Protein AF-A0AAP3E4B9-F1 (afdb_monomer_lite)

Radius of gyration: 35.92 Å; chains: 1; bounding box: 89×52×94 Å

Foldseek 3Di:
DDDPVVVVVVLVLLPDPPNDDDPPDPDSGNDDPVVSVVVVVVVVVVVVVVVVVVVVPCVCVVVVVVVVVVVVVVVVQQVVLCVCCVVPVLSHPPDDQLLVVDDPVLNVVLLVLLVVLQVVKDFDDDSVVSSSQLSVVVVVPDDSVVSSVVSSVVLQQGAGIADAPLCPLVHPDFWHKHKFFFADWDDDPDPQWPTWGWGHDPNGIAIETEGVQLVADDDDHRFIKMKHGWGWDDDPRDIHTYRHVPIHIDGPPPPPPDD

Organism: NCBI:txid2979990

InterPro domains:
  IPR012340 Nucleic acid-binding, OB-fold [G3DSA:2.40.50.140] (160-255)
  IPR012340 Nucleic acid-binding, OB-fold [SSF50249] (161-257)

Structure (mmCIF, N/CA/C/O backbone):
data_AF-A0AAP3E4B9-F1
#
_entry.id   AF-A0AAP3E4B9-F1
#
loop_
_atom_site.group_PDB
_atom_site.id
_atom_site.type_symbol
_atom_site.label_atom_id
_atom_site.label_alt_id
_atom_site.label_comp_id
_atom_site.label_asym_id
_atom_site.label_entity_id
_atom_site.label_seq_id
_atom_site.pdbx_PDB_ins_code
_atom_site.Cartn_x
_atom_site.Cartn_y
_atom_site.Cartn_z
_atom_site.occupancy
_atom_site.B_iso_or_equiv
_atom_site.auth_seq_id
_atom_site.auth_comp_id
_atom_site.auth_asym_id
_atom_site.auth_atom_id
_atom_site.pdbx_PDB_model_num
ATOM 1 N N . ARG A 1 1 ? 57.393 -31.854 65.644 1.00 52.59 1 ARG A N 1
ATOM 2 C CA . ARG A 1 1 ? 58.239 -30.802 65.029 1.00 52.59 1 ARG A CA 1
ATOM 3 C C . ARG A 1 1 ? 57.693 -30.599 63.628 1.00 52.59 1 ARG A C 1
ATOM 5 O O . ARG A 1 1 ? 57.621 -31.595 62.920 1.00 52.59 1 ARG A O 1
ATOM 12 N N . ALA A 1 2 ? 57.203 -29.404 63.297 1.00 55.56 2 ALA A N 1
ATOM 13 C CA . ALA A 1 2 ? 56.712 -29.121 61.948 1.00 55.56 2 ALA A CA 1
ATOM 14 C C . ALA A 1 2 ? 57.876 -29.255 60.956 1.00 55.56 2 ALA A C 1
ATOM 16 O O . ALA A 1 2 ? 59.013 -28.915 61.293 1.00 55.56 2 ALA A O 1
ATOM 17 N N . THR A 1 3 ? 57.621 -29.832 59.786 1.00 68.19 3 THR A N 1
ATOM 18 C CA . THR A 1 3 ? 58.616 -29.923 58.716 1.00 68.19 3 THR A CA 1
ATOM 19 C C . THR A 1 3 ? 58.811 -28.547 58.086 1.00 68.19 3 THR A C 1
ATOM 21 O O . THR A 1 3 ? 57.888 -27.738 58.049 1.00 68.19 3 THR A O 1
ATOM 24 N N . VAL A 1 4 ? 60.013 -28.281 57.573 1.00 69.69 4 VAL A N 1
ATOM 25 C CA . VAL A 1 4 ? 60.361 -27.002 56.924 1.00 69.69 4 VAL A CA 1
ATOM 26 C C . VAL A 1 4 ? 59.383 -26.664 55.789 1.00 69.69 4 VAL A C 1
ATOM 28 O O . VAL A 1 4 ? 59.031 -25.506 55.600 1.00 69.69 4 VAL A O 1
ATOM 31 N N . GLU A 1 5 ? 58.863 -27.676 55.091 1.00 66.00 5 GLU A N 1
ATOM 32 C CA . GLU A 1 5 ? 57.818 -27.510 54.073 1.00 66.00 5 GLU A CA 1
ATOM 33 C C . GLU A 1 5 ? 56.506 -26.951 54.636 1.00 66.00 5 GLU A C 1
ATOM 35 O O . GLU A 1 5 ? 55.885 -26.115 53.989 1.00 66.00 5 GLU A O 1
ATOM 40 N N . MET A 1 6 ? 56.104 -27.335 55.852 1.00 70.62 6 MET A N 1
ATOM 41 C CA . MET A 1 6 ? 54.910 -26.775 56.495 1.00 70.62 6 MET A CA 1
ATOM 42 C C . MET A 1 6 ? 55.116 -25.314 56.913 1.00 70.62 6 MET A C 1
ATOM 44 O O . MET A 1 6 ? 54.180 -24.527 56.829 1.00 70.62 6 MET A O 1
ATOM 48 N N . GLU A 1 7 ? 56.328 -24.927 57.326 1.00 62.97 7 GLU A N 1
ATOM 49 C CA . GLU A 1 7 ? 56.659 -23.520 57.612 1.00 62.97 7 GLU A CA 1
ATOM 50 C C . GLU A 1 7 ? 56.694 -22.665 56.340 1.00 62.97 7 GLU A C 1
ATOM 52 O O . GLU A 1 7 ? 56.204 -21.533 56.342 1.00 62.97 7 GLU A O 1
ATOM 57 N N . ILE A 1 8 ? 57.238 -23.203 55.243 1.00 67.06 8 ILE A N 1
ATOM 58 C CA . ILE A 1 8 ? 57.241 -22.527 53.941 1.00 67.06 8 ILE A CA 1
ATOM 59 C C . ILE A 1 8 ? 55.806 -22.360 53.443 1.00 67.06 8 ILE A C 1
ATOM 61 O O . ILE A 1 8 ? 55.432 -21.252 53.061 1.00 67.06 8 ILE A O 1
ATOM 65 N N . GLN A 1 9 ? 54.993 -23.417 53.506 1.00 66.19 9 GLN A N 1
ATOM 66 C CA . GLN A 1 9 ? 53.606 -23.371 53.055 1.00 66.19 9 GLN A CA 1
ATOM 67 C C . GLN A 1 9 ? 52.780 -22.386 53.886 1.00 66.19 9 GLN A C 1
ATOM 69 O O . GLN A 1 9 ? 52.125 -21.523 53.315 1.00 66.19 9 GLN A O 1
ATOM 74 N N . ALA A 1 10 ? 52.911 -22.402 55.215 1.00 63.78 10 ALA A N 1
ATOM 75 C CA . ALA A 1 10 ? 52.232 -21.439 56.083 1.00 63.78 10 ALA A CA 1
ATOM 76 C C . ALA A 1 10 ? 52.611 -19.979 55.763 1.00 63.78 10 ALA A C 1
ATOM 78 O O . ALA A 1 10 ? 51.771 -19.082 55.832 1.00 63.78 10 ALA A O 1
ATOM 79 N N . LYS A 1 11 ? 53.867 -19.726 55.374 1.00 62.03 11 LYS A N 1
ATOM 80 C CA . LYS A 1 11 ? 54.340 -18.387 54.992 1.00 62.03 11 LYS A CA 1
ATOM 81 C C . LYS A 1 11 ? 53.867 -17.952 53.601 1.00 62.03 11 LYS A C 1
ATOM 83 O O . LYS A 1 11 ? 53.688 -16.754 53.370 1.00 62.03 11 LYS A O 1
ATOM 88 N N . VAL A 1 12 ? 53.696 -18.899 52.680 1.00 63.53 12 VAL A N 1
ATOM 89 C CA . VAL A 1 12 ? 53.110 -18.664 51.352 1.00 63.53 12 VAL A CA 1
ATOM 90 C C . VAL A 1 12 ? 51.612 -18.389 51.486 1.00 63.53 12 VAL A C 1
ATOM 92 O O . VAL A 1 12 ? 51.131 -17.405 50.928 1.00 63.53 12 VAL A O 1
ATOM 95 N N . ASP A 1 13 ? 50.910 -19.178 52.298 1.00 60.00 13 ASP A N 1
ATOM 96 C CA . ASP A 1 13 ? 49.470 -19.050 52.529 1.00 60.00 13 ASP A CA 1
ATOM 97 C C . ASP A 1 13 ? 49.126 -17.726 53.228 1.00 60.00 13 ASP A C 1
ATOM 99 O O . ASP A 1 13 ? 48.183 -17.052 52.827 1.00 60.00 13 ASP A O 1
ATOM 103 N N . ALA A 1 14 ? 49.938 -17.282 54.195 1.00 60.41 14 ALA A N 1
ATOM 104 C CA . ALA A 1 14 ? 49.761 -15.984 54.855 1.00 60.41 14 ALA A CA 1
ATOM 105 C C . ALA A 1 14 ? 50.005 -14.769 53.934 1.00 60.41 14 ALA A C 1
ATOM 107 O O . ALA A 1 14 ? 49.500 -13.684 54.206 1.00 60.41 14 ALA A O 1
ATOM 108 N N . ASN A 1 15 ? 50.775 -14.929 52.851 1.00 54.53 15 ASN A N 1
ATOM 109 C CA . ASN A 1 15 ? 51.069 -13.860 51.887 1.00 54.53 15 ASN A CA 1
ATOM 110 C C . ASN A 1 15 ? 50.161 -13.892 50.647 1.00 54.53 15 ASN A C 1
ATOM 112 O O . ASN A 1 15 ? 50.335 -13.073 49.739 1.00 54.53 15 ASN A O 1
ATOM 116 N N . HIS A 1 16 ? 49.210 -14.826 50.570 1.00 57.88 16 HIS A N 1
ATOM 117 C CA . HIS A 1 16 ? 48.304 -14.907 49.433 1.00 57.88 16 HIS A CA 1
ATOM 118 C C . HIS A 1 16 ? 47.323 -13.715 49.451 1.00 57.88 16 HIS A C 1
ATOM 120 O O . HIS A 1 16 ? 46.759 -13.401 50.501 1.00 57.88 16 HIS A O 1
ATOM 126 N N . PRO A 1 17 ? 47.078 -13.035 48.313 1.00 52.50 17 PRO A N 1
ATOM 127 C CA . PRO A 1 17 ? 46.209 -11.852 48.262 1.00 52.50 17 PRO A CA 1
ATOM 128 C C . PRO A 1 17 ? 44.770 -12.126 48.728 1.00 52.50 17 PRO A C 1
ATOM 130 O O . PRO A 1 17 ? 44.132 -11.210 49.241 1.00 52.50 17 PRO A O 1
ATOM 133 N N . ASP A 1 18 ? 44.322 -13.380 48.620 1.00 50.06 18 ASP A N 1
ATOM 134 C CA . ASP A 1 18 ? 42.997 -13.861 49.042 1.00 50.06 18 ASP A CA 1
ATOM 135 C C . ASP A 1 18 ? 43.000 -14.623 50.383 1.00 50.06 18 ASP A C 1
ATOM 137 O O . ASP A 1 18 ? 42.026 -15.309 50.702 1.00 50.06 18 ASP A O 1
ATOM 141 N N . ALA A 1 19 ? 44.081 -14.553 51.170 1.00 54.59 19 ALA A N 1
ATOM 142 C CA . ALA A 1 19 ? 44.103 -15.109 52.521 1.00 54.59 19 ALA A CA 1
ATOM 143 C C . ALA A 1 19 ? 43.126 -14.321 53.413 1.00 54.59 19 ALA A C 1
ATOM 145 O O . ALA A 1 19 ? 43.460 -13.284 53.982 1.00 54.59 19 ALA A O 1
ATOM 146 N N . ARG A 1 20 ? 41.872 -14.778 53.468 1.00 45.78 20 ARG A N 1
ATOM 147 C CA . ARG A 1 20 ? 40.819 -14.195 54.307 1.00 45.78 20 ARG A CA 1
ATOM 148 C C . ARG A 1 20 ? 41.084 -14.528 55.771 1.00 45.78 20 ARG A C 1
ATOM 150 O O . ARG A 1 20 ? 41.331 -15.685 56.102 1.00 45.78 20 ARG A O 1
ATOM 157 N N . ILE A 1 21 ? 40.956 -13.525 56.634 1.00 50.00 21 ILE A N 1
ATOM 158 C CA . ILE A 1 21 ? 40.938 -13.677 58.091 1.00 50.00 21 ILE A CA 1
ATOM 159 C C . ILE A 1 21 ? 39.586 -13.202 58.626 1.00 50.00 21 ILE A C 1
ATOM 161 O O . ILE A 1 21 ? 38.965 -12.304 58.063 1.00 50.00 21 ILE A O 1
ATOM 165 N N . ASP A 1 22 ? 39.177 -13.879 59.696 1.00 44.34 22 ASP A N 1
ATOM 166 C CA . ASP A 1 22 ? 38.136 -13.568 60.677 1.00 44.34 22 ASP A CA 1
ATOM 167 C C . ASP A 1 22 ? 37.736 -12.087 60.811 1.00 44.34 22 ASP A C 1
ATOM 169 O O . ASP A 1 22 ? 38.573 -11.198 60.964 1.00 44.34 22 ASP A O 1
ATOM 173 N N . GLU A 1 23 ? 36.424 -11.854 60.885 1.00 45.28 23 GLU A N 1
ATOM 174 C CA . GLU A 1 23 ? 35.742 -10.549 60.926 1.00 45.28 23 GLU A CA 1
ATOM 175 C C . GLU A 1 23 ? 35.903 -9.766 62.257 1.00 45.28 23 GLU A C 1
ATOM 177 O O . GLU A 1 23 ? 35.085 -8.904 62.570 1.00 45.28 23 GLU A O 1
ATOM 182 N N . GLN A 1 24 ? 36.924 -10.049 63.077 1.00 47.91 24 GLN A N 1
ATOM 183 C CA . GLN A 1 24 ? 37.081 -9.453 64.421 1.00 47.91 24 GLN A CA 1
ATOM 184 C C . GLN A 1 24 ? 38.408 -8.718 64.679 1.00 47.91 24 GLN A C 1
ATOM 186 O O . GLN A 1 24 ? 38.670 -8.309 65.809 1.00 47.91 24 GLN A O 1
ATOM 191 N N . SER A 1 25 ? 39.236 -8.495 63.657 1.00 46.56 25 SER A N 1
ATOM 192 C CA . SER A 1 25 ? 40.498 -7.753 63.775 1.00 46.56 25 SER A CA 1
ATOM 193 C C . SER A 1 25 ? 40.581 -6.668 62.702 1.00 46.56 25 SER A C 1
ATOM 195 O O . SER A 1 25 ? 40.581 -6.988 61.519 1.00 46.56 25 SER A O 1
ATOM 197 N N . ASP A 1 26 ? 40.743 -5.400 63.101 1.00 53.97 26 ASP A N 1
ATOM 198 C CA . ASP A 1 26 ? 41.030 -4.261 62.199 1.00 53.97 26 ASP A CA 1
ATOM 199 C C . ASP A 1 26 ? 42.413 -4.355 61.510 1.00 53.97 26 ASP A C 1
ATOM 201 O O . ASP A 1 26 ? 42.814 -3.452 60.771 1.00 53.97 26 ASP A O 1
ATOM 205 N N . GLN A 1 27 ? 43.156 -5.438 61.760 1.00 52.28 27 GLN A N 1
ATOM 206 C CA . GLN A 1 27 ? 44.499 -5.691 61.253 1.00 52.28 27 GLN A CA 1
ATOM 207 C C . GLN A 1 27 ? 44.507 -6.900 60.308 1.00 52.28 27 GLN A C 1
ATOM 209 O O . GLN A 1 27 ? 44.078 -7.999 60.682 1.00 52.28 27 GLN A O 1
ATOM 214 N N . ILE A 1 28 ? 45.013 -6.703 59.088 1.00 57.81 28 ILE A N 1
ATOM 215 C CA . ILE A 1 28 ? 45.121 -7.726 58.046 1.00 57.81 28 ILE A CA 1
ATOM 216 C C . ILE A 1 28 ? 46.403 -8.520 58.313 1.00 57.81 28 ILE A C 1
ATOM 218 O O . ILE A 1 28 ? 47.508 -8.137 57.923 1.00 57.81 28 ILE A O 1
ATOM 222 N N . TYR A 1 29 ? 46.258 -9.645 59.014 1.00 54.38 29 TYR A N 1
ATOM 223 C CA . TYR A 1 29 ? 47.383 -10.489 59.414 1.00 54.38 29 TYR A CA 1
ATOM 224 C C . TYR A 1 29 ? 48.275 -10.872 58.218 1.00 54.38 29 TYR A C 1
ATOM 226 O O . TYR A 1 29 ? 47.796 -11.315 57.177 1.00 54.38 29 TYR A O 1
ATOM 234 N N . GLY A 1 30 ? 49.591 -10.693 58.382 1.00 62.34 30 GLY A N 1
ATOM 235 C CA . GLY A 1 30 ? 50.601 -10.995 57.362 1.00 62.34 30 GLY A CA 1
ATOM 236 C C . GLY A 1 30 ? 50.989 -9.826 56.450 1.00 62.34 30 GLY A C 1
ATOM 237 O O . GLY A 1 30 ? 51.944 -9.971 55.688 1.00 62.34 30 GLY A O 1
ATOM 238 N N . LYS A 1 31 ? 50.324 -8.666 56.542 1.00 63.00 31 LYS A N 1
ATOM 239 C CA . LYS A 1 31 ? 50.633 -7.483 55.720 1.00 63.00 31 LYS A CA 1
ATOM 240 C C . LYS A 1 31 ? 51.362 -6.399 56.510 1.00 63.00 31 LYS A C 1
ATOM 242 O O . LYS A 1 31 ? 51.241 -6.297 57.728 1.00 63.00 31 LYS A O 1
ATOM 247 N N . THR A 1 32 ? 52.166 -5.597 55.816 1.00 74.38 32 THR A N 1
ATOM 248 C CA . THR A 1 32 ? 52.755 -4.388 56.410 1.00 74.38 32 THR A CA 1
ATOM 249 C C . THR A 1 32 ? 51.706 -3.278 56.497 1.00 74.38 32 THR A C 1
ATOM 251 O O . THR A 1 32 ? 50.772 -3.247 55.698 1.00 74.38 32 THR A O 1
ATOM 254 N N . LEU A 1 33 ? 51.887 -2.323 57.415 1.00 71.19 33 LEU A N 1
ATOM 255 C CA . LEU A 1 33 ? 50.989 -1.167 57.568 1.00 71.19 33 LEU A CA 1
ATOM 256 C C . LEU A 1 33 ? 50.775 -0.414 56.235 1.00 71.19 33 LEU A C 1
ATOM 258 O O . LEU A 1 33 ? 49.656 -0.072 55.876 1.00 71.19 33 LEU A O 1
ATOM 262 N N . GLU A 1 34 ? 51.840 -0.239 55.445 1.00 71.81 34 GLU A N 1
ATOM 263 C CA . GLU A 1 34 ? 51.778 0.399 54.120 1.00 71.81 34 GLU A CA 1
ATOM 264 C C . GLU A 1 34 ? 50.891 -0.386 53.133 1.00 71.81 34 GLU A C 1
ATOM 266 O O . GLU A 1 34 ? 50.179 0.191 52.311 1.00 71.81 34 GLU A O 1
ATOM 271 N N . GLN A 1 35 ? 50.910 -1.719 53.207 1.00 71.38 35 GLN A N 1
ATOM 272 C CA . GLN A 1 35 ? 50.055 -2.567 52.378 1.00 71.38 35 GLN A CA 1
ATOM 273 C C . GLN A 1 35 ? 48.592 -2.499 52.822 1.00 71.38 35 GLN A C 1
ATOM 275 O O . GLN A 1 35 ? 47.712 -2.506 51.963 1.00 71.38 35 GLN A O 1
ATOM 280 N N . GLU A 1 36 ? 48.330 -2.413 54.128 1.00 70.44 36 GLU A N 1
ATOM 281 C CA . GLU A 1 36 ? 46.980 -2.236 54.673 1.00 70.44 36 GLU A CA 1
ATOM 282 C C . GLU A 1 36 ? 46.369 -0.905 54.229 1.00 70.44 36 GLU A C 1
ATOM 284 O O . GLU A 1 36 ? 45.262 -0.889 53.691 1.00 70.44 36 GLU A O 1
ATOM 289 N N . GLU A 1 37 ? 47.111 0.197 54.363 1.00 77.50 37 GLU A N 1
ATOM 290 C CA . GLU A 1 37 ? 46.667 1.524 53.920 1.00 77.50 37 GLU A CA 1
ATOM 291 C C . GLU A 1 37 ? 46.407 1.556 52.409 1.00 77.50 37 GLU A C 1
ATOM 293 O O . GLU A 1 37 ? 45.412 2.120 51.953 1.00 77.50 37 GLU A O 1
ATOM 298 N N . ARG A 1 38 ? 47.251 0.882 51.618 1.00 78.88 38 ARG A N 1
ATOM 299 C CA . ARG A 1 38 ? 47.080 0.792 50.163 1.00 78.88 38 ARG A CA 1
ATOM 300 C C . ARG A 1 38 ? 45.855 -0.024 49.750 1.00 78.88 38 ARG A C 1
ATOM 302 O O . ARG A 1 38 ? 45.233 0.296 48.738 1.00 78.88 38 ARG A O 1
ATOM 309 N N . ILE A 1 39 ? 45.525 -1.083 50.488 1.00 75.50 39 ILE A N 1
ATOM 310 C CA . ILE A 1 39 ? 44.312 -1.878 50.249 1.00 75.50 39 ILE A CA 1
ATOM 311 C C . ILE A 1 39 ? 43.083 -1.051 50.606 1.00 75.50 39 ILE A C 1
ATOM 313 O O . ILE A 1 39 ? 42.188 -0.928 49.775 1.00 75.50 39 ILE A O 1
ATOM 317 N N . ARG A 1 40 ? 43.091 -0.412 51.779 1.00 76.50 40 ARG A N 1
ATOM 318 C CA . ARG A 1 40 ? 41.980 0.417 52.252 1.00 76.50 40 ARG A CA 1
ATOM 319 C C . ARG A 1 40 ? 41.691 1.577 51.298 1.00 76.50 40 ARG A C 1
ATOM 321 O O . ARG A 1 40 ? 40.558 1.741 50.865 1.00 76.50 40 ARG A O 1
ATOM 328 N N . ALA A 1 41 ? 42.726 2.292 50.853 1.00 79.25 41 ALA A N 1
ATOM 329 C CA . ALA A 1 41 ? 42.582 3.368 49.870 1.00 79.25 41 ALA A CA 1
ATOM 330 C C . ALA A 1 41 ? 42.002 2.877 48.528 1.00 79.25 41 ALA A C 1
ATOM 332 O O . ALA A 1 41 ? 41.215 3.574 47.890 1.00 79.25 41 ALA A O 1
ATOM 333 N N . ARG A 1 42 ? 42.368 1.664 48.092 1.00 78.94 42 ARG A N 1
ATOM 334 C CA . ARG A 1 42 ? 41.836 1.059 46.863 1.00 78.94 42 ARG A CA 1
ATOM 335 C C . ARG A 1 42 ? 40.370 0.660 47.008 1.00 78.94 42 ARG A C 1
ATOM 337 O O . ARG A 1 42 ? 39.611 0.805 46.053 1.00 78.94 42 ARG A O 1
ATOM 344 N N . GLU A 1 43 ? 39.988 0.127 48.163 1.00 77.25 43 GLU A N 1
ATOM 345 C CA . GLU A 1 43 ? 38.603 -0.235 48.468 1.00 77.25 43 GLU A CA 1
ATOM 346 C C . GLU A 1 43 ? 37.717 1.010 48.537 1.00 77.25 43 GLU A C 1
ATOM 348 O O . GLU A 1 43 ? 36.683 1.038 47.878 1.00 77.25 43 GLU A O 1
ATOM 353 N N . GLU A 1 44 ? 38.173 2.079 49.195 1.00 84.38 44 GLU A N 1
ATOM 354 C CA . GLU A 1 44 ? 37.488 3.379 49.211 1.00 84.38 44 GLU A CA 1
ATOM 355 C C . GLU A 1 44 ? 37.320 3.960 47.793 1.00 84.38 44 GLU A C 1
ATOM 357 O O . GLU A 1 44 ? 36.255 4.469 47.434 1.00 84.38 44 GLU A O 1
ATOM 362 N N . GLU A 1 45 ? 38.339 3.849 46.933 1.00 78.25 45 GLU A N 1
ATOM 363 C CA . GLU A 1 45 ? 38.253 4.290 45.536 1.00 78.25 45 GLU A CA 1
ATOM 364 C C . GLU A 1 45 ? 37.259 3.440 44.723 1.00 78.25 45 GLU A C 1
ATOM 366 O O . GLU A 1 45 ? 36.456 3.973 43.948 1.00 78.25 45 GLU A O 1
ATOM 371 N N . LEU A 1 46 ? 37.270 2.118 44.918 1.00 77.50 46 LEU A N 1
ATOM 372 C CA . LEU A 1 46 ? 36.317 1.195 44.298 1.00 77.50 46 LEU A CA 1
ATOM 373 C C . LEU A 1 46 ? 34.885 1.467 44.767 1.00 77.50 46 LEU A C 1
ATOM 375 O O . LEU A 1 46 ? 33.972 1.461 43.938 1.00 77.50 46 LEU A O 1
ATOM 379 N N . GLU A 1 47 ? 34.680 1.760 46.050 1.00 78.56 47 GLU A N 1
ATOM 380 C CA . GLU A 1 47 ? 33.387 2.169 46.594 1.00 78.56 47 GLU A CA 1
ATOM 381 C C . GLU A 1 47 ? 32.915 3.475 45.955 1.00 78.56 47 GLU A C 1
ATOM 383 O O . GLU A 1 47 ? 31.790 3.536 45.454 1.00 78.56 47 GLU A O 1
ATOM 388 N N . MET A 1 48 ? 33.789 4.478 45.848 1.00 77.06 48 MET A N 1
ATOM 389 C CA . MET A 1 48 ? 33.494 5.745 45.171 1.00 77.06 48 MET A CA 1
ATOM 390 C C . MET A 1 48 ? 33.129 5.549 43.692 1.00 77.06 48 MET A C 1
ATOM 392 O O . MET A 1 48 ? 32.155 6.135 43.203 1.00 77.06 48 MET A O 1
ATOM 396 N N . ILE A 1 49 ? 33.860 4.698 42.965 1.00 73.31 49 ILE A N 1
ATOM 397 C CA . ILE A 1 49 ? 33.552 4.340 41.573 1.00 73.31 49 ILE A CA 1
ATOM 398 C C . ILE A 1 49 ? 32.213 3.596 41.492 1.00 73.31 49 ILE A C 1
ATOM 400 O O . ILE A 1 49 ? 31.404 3.894 40.610 1.00 73.31 49 ILE A O 1
ATOM 404 N N . SER A 1 50 ? 31.943 2.668 42.413 1.00 69.19 50 SER A N 1
ATOM 405 C CA . SER A 1 50 ? 30.701 1.890 42.448 1.00 69.19 50 SER A CA 1
ATOM 406 C C . SER A 1 50 ? 29.478 2.765 42.747 1.00 69.19 50 SER A C 1
ATOM 408 O O . SER A 1 50 ? 28.467 2.666 42.046 1.00 69.19 50 SER A O 1
ATOM 410 N N . ALA A 1 51 ? 29.594 3.704 43.692 1.00 70.06 51 ALA A N 1
ATOM 411 C CA . ALA A 1 51 ? 28.565 4.678 44.025 1.00 70.06 51 ALA A CA 1
ATOM 412 C C . ALA A 1 51 ? 28.287 5.598 42.830 1.00 70.06 51 ALA A C 1
ATOM 414 O O . ALA A 1 51 ? 27.134 5.796 42.444 1.00 70.06 51 ALA A O 1
ATOM 415 N N . ARG A 1 52 ? 29.338 6.088 42.157 1.00 65.00 52 ARG A N 1
ATOM 416 C CA . ARG A 1 52 ? 29.204 6.897 40.935 1.00 65.00 52 ARG A CA 1
ATOM 417 C C . ARG A 1 52 ? 28.591 6.106 39.772 1.00 65.00 52 ARG A C 1
ATOM 419 O O . ARG A 1 52 ? 27.803 6.661 39.006 1.00 65.00 52 ARG A O 1
ATOM 426 N N . ALA A 1 53 ? 28.897 4.814 39.655 1.00 60.69 53 ALA A N 1
ATOM 427 C CA . ALA A 1 53 ? 28.317 3.919 38.654 1.00 60.69 53 ALA A CA 1
ATOM 428 C C . ALA A 1 53 ? 26.842 3.575 38.939 1.00 60.69 53 ALA A C 1
ATOM 430 O O . ALA A 1 53 ? 26.070 3.388 37.994 1.00 60.69 53 ALA A O 1
ATOM 431 N N . ALA A 1 54 ? 26.419 3.550 40.208 1.00 59.88 54 ALA A N 1
ATOM 432 C CA . ALA A 1 54 ? 25.020 3.357 40.594 1.00 59.88 54 ALA A CA 1
ATOM 433 C C . ALA A 1 54 ? 24.118 4.492 40.069 1.00 59.88 54 ALA A C 1
ATOM 435 O O . ALA A 1 54 ? 23.043 4.221 39.533 1.00 59.88 54 ALA A O 1
ATOM 436 N N . PHE A 1 55 ? 24.598 5.742 40.091 1.00 57.94 55 PHE A N 1
ATOM 437 C CA . PHE A 1 55 ? 23.909 6.888 39.475 1.00 57.94 55 PHE A CA 1
ATOM 438 C C . PHE A 1 55 ? 23.885 6.848 37.929 1.00 57.94 55 PHE A C 1
ATOM 440 O O . PHE A 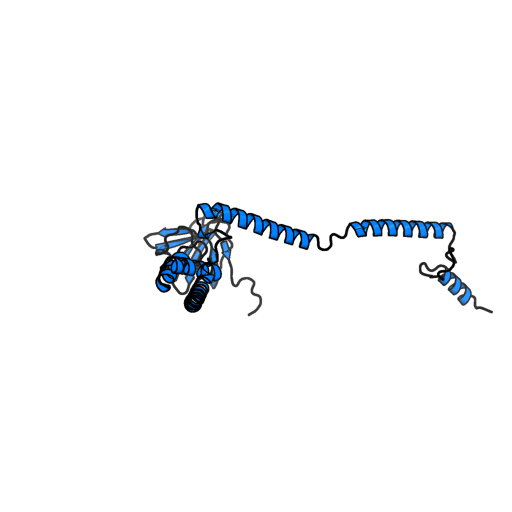1 55 ? 23.121 7.584 37.304 1.00 57.94 55 PHE A O 1
ATOM 447 N N . GLY A 1 56 ? 24.684 5.981 37.291 1.00 57.41 56 GLY A N 1
ATOM 448 C CA . GLY A 1 56 ? 24.818 5.868 35.833 1.00 57.41 56 GLY A CA 1
ATOM 449 C C . GLY A 1 56 ? 23.941 4.804 35.161 1.00 57.41 56 GLY A C 1
ATOM 450 O O . GLY A 1 56 ? 23.883 4.751 33.929 1.00 57.41 56 GLY A O 1
ATOM 451 N N . ARG A 1 57 ? 23.233 3.947 35.910 1.00 59.53 57 ARG A N 1
ATOM 452 C CA . ARG A 1 57 ? 22.424 2.878 35.299 1.00 59.53 57 ARG A CA 1
ATOM 453 C C . ARG A 1 57 ? 21.087 3.416 34.792 1.00 59.53 57 ARG A C 1
ATOM 455 O O . ARG A 1 57 ? 20.050 3.296 35.438 1.00 59.53 57 ARG A O 1
ATOM 462 N N . GLN A 1 58 ? 21.104 3.916 33.556 1.00 62.56 58 GLN A N 1
ATOM 463 C CA . GLN A 1 58 ? 19.944 4.280 32.728 1.00 62.56 58 GLN A CA 1
ATOM 464 C C . GLN A 1 58 ? 19.062 3.079 32.328 1.00 62.56 58 GLN A C 1
ATOM 466 O O . GLN A 1 58 ? 18.478 3.046 31.243 1.00 62.56 58 GLN A O 1
ATOM 471 N N . SER A 1 59 ? 18.952 2.074 33.194 1.00 61.81 59 SER A N 1
ATOM 472 C CA . SER A 1 59 ? 18.085 0.924 32.976 1.00 61.81 59 SER A CA 1
ATOM 473 C C . SER A 1 59 ? 16.634 1.394 32.796 1.00 61.81 59 SER A C 1
ATOM 475 O O . SER A 1 59 ? 16.095 2.217 33.548 1.00 61.81 59 SER A O 1
ATOM 477 N N . GLY A 1 60 ? 16.025 0.959 31.694 1.00 70.38 60 GLY A N 1
ATOM 478 C CA . GLY A 1 60 ? 14.668 1.348 31.319 1.00 70.38 60 GLY A CA 1
ATOM 479 C C . GLY A 1 60 ? 14.488 2.799 30.855 1.00 70.38 60 GLY A C 1
ATOM 480 O O . GLY A 1 60 ? 13.343 3.187 30.639 1.00 70.38 60 GLY A O 1
ATOM 481 N N . ARG A 1 61 ? 15.554 3.604 30.670 1.00 77.88 61 ARG A N 1
ATOM 482 C CA . ARG A 1 61 ? 15.425 4.947 30.062 1.00 77.88 61 ARG A CA 1
ATOM 483 C C . ARG A 1 61 ? 14.815 4.850 28.671 1.00 77.88 61 ARG A C 1
ATOM 485 O O . ARG A 1 61 ? 13.880 5.582 28.393 1.00 77.88 61 ARG A O 1
ATOM 492 N N . GLU A 1 62 ? 15.301 3.922 27.853 1.00 76.19 62 GLU A N 1
ATOM 493 C CA . GLU A 1 62 ? 14.774 3.676 26.510 1.00 76.19 62 GLU A CA 1
ATOM 494 C C . GLU A 1 62 ? 13.269 3.388 26.542 1.00 76.19 62 GLU A C 1
ATOM 496 O O . GLU A 1 62 ? 12.512 4.091 25.886 1.00 76.19 62 GLU A O 1
ATOM 501 N N . ARG A 1 63 ? 12.813 2.457 27.395 1.00 78.44 63 ARG A N 1
ATOM 502 C CA . ARG A 1 63 ? 11.379 2.155 27.563 1.00 78.44 63 ARG A CA 1
ATOM 503 C C . ARG A 1 63 ? 10.561 3.366 28.021 1.00 78.44 63 ARG A C 1
ATOM 505 O O . ARG A 1 63 ? 9.455 3.573 27.539 1.00 78.44 63 ARG A O 1
ATOM 512 N N . ARG A 1 64 ? 11.083 4.172 28.954 1.00 81.06 64 ARG A N 1
ATOM 513 C CA . ARG A 1 64 ? 10.407 5.404 29.405 1.00 81.06 64 ARG A CA 1
ATOM 514 C C . ARG A 1 64 ? 10.341 6.446 28.290 1.00 81.06 64 ARG A C 1
ATOM 516 O O . ARG A 1 64 ? 9.301 7.059 28.102 1.00 81.06 64 ARG A O 1
ATOM 523 N N . SER A 1 65 ? 11.425 6.621 27.540 1.00 83.94 65 SER A N 1
ATOM 524 C CA . SER A 1 65 ? 11.477 7.520 26.388 1.00 83.94 65 SER A CA 1
ATOM 525 C C . SER A 1 65 ? 10.556 7.059 25.257 1.00 83.94 65 SER A C 1
ATOM 527 O O . SER A 1 65 ? 9.892 7.903 24.672 1.00 83.94 65 SER A O 1
ATOM 529 N N . GLN A 1 66 ? 10.464 5.751 24.992 1.00 80.25 66 GLN A N 1
ATOM 530 C CA . GLN A 1 66 ? 9.503 5.168 24.051 1.00 80.25 66 GLN A CA 1
ATOM 531 C C . GLN A 1 66 ? 8.070 5.474 24.480 1.00 80.25 66 GLN A C 1
ATOM 533 O O . GLN A 1 66 ? 7.333 6.052 23.694 1.00 80.25 66 GLN A O 1
ATOM 538 N N . ARG A 1 67 ? 7.705 5.203 25.740 1.00 88.31 67 ARG A N 1
ATOM 539 C CA . ARG A 1 67 ? 6.360 5.501 26.253 1.00 88.31 67 ARG A CA 1
ATOM 540 C C . ARG A 1 67 ? 6.007 6.987 26.141 1.00 88.31 67 ARG A C 1
ATOM 542 O O . ARG A 1 67 ? 4.949 7.319 25.629 1.00 88.31 67 ARG A O 1
ATOM 549 N N . ILE A 1 68 ? 6.905 7.880 26.561 1.00 89.25 68 ILE A N 1
ATOM 550 C CA . ILE A 1 68 ? 6.688 9.333 26.440 1.00 89.25 68 ILE A CA 1
ATOM 551 C C . ILE A 1 68 ? 6.540 9.736 24.966 1.00 89.25 68 ILE A C 1
ATOM 553 O O . ILE A 1 68 ? 5.712 10.578 24.633 1.00 89.25 68 ILE A O 1
ATOM 557 N N . ALA A 1 69 ? 7.335 9.148 24.068 1.00 87.38 69 ALA A N 1
ATOM 558 C CA . ALA A 1 69 ? 7.222 9.413 22.640 1.00 87.38 69 ALA A CA 1
ATOM 559 C C . ALA A 1 69 ? 5.894 8.897 22.062 1.00 87.38 69 ALA A C 1
ATOM 561 O O . ALA A 1 69 ? 5.284 9.604 21.265 1.00 87.38 69 ALA A O 1
ATOM 562 N N . GLU A 1 70 ? 5.435 7.712 22.468 1.00 85.44 70 GLU A N 1
ATOM 563 C CA . GLU A 1 70 ? 4.136 7.142 22.093 1.00 85.44 70 GLU A CA 1
ATOM 564 C C . GLU A 1 70 ? 2.981 8.033 22.564 1.00 85.44 70 GLU A C 1
ATOM 566 O O . GLU A 1 70 ? 2.136 8.409 21.754 1.00 85.44 70 GLU A O 1
ATOM 571 N N . GLU A 1 71 ? 2.980 8.434 23.837 1.00 89.06 71 GLU A N 1
ATOM 572 C CA . GLU A 1 71 ? 1.989 9.348 24.420 1.00 89.06 71 GLU A CA 1
ATOM 573 C C . GLU A 1 71 ? 1.979 10.694 23.678 1.00 89.06 71 GLU A C 1
ATOM 575 O O . GLU A 1 71 ? 0.935 11.137 23.200 1.00 89.06 71 GLU A O 1
ATOM 580 N N . ALA A 1 72 ? 3.151 11.296 23.459 1.00 88.19 72 ALA A N 1
ATOM 581 C CA . ALA A 1 72 ? 3.269 12.549 22.715 1.00 88.19 72 ALA A CA 1
ATOM 582 C C . ALA A 1 72 ? 2.811 12.416 21.249 1.00 88.19 72 ALA A C 1
ATOM 584 O O . ALA A 1 72 ? 2.278 13.364 20.670 1.00 88.19 72 ALA A O 1
ATOM 585 N N . VAL A 1 73 ? 3.020 11.261 20.607 1.00 89.56 73 VAL A N 1
ATOM 586 C CA . VAL A 1 73 ? 2.495 10.985 19.259 1.00 89.56 73 VAL A CA 1
ATOM 587 C C . VAL A 1 73 ? 0.970 10.909 19.284 1.00 89.56 73 VAL A C 1
ATOM 589 O O . VAL A 1 73 ? 0.335 11.508 18.415 1.00 89.56 73 VAL A O 1
ATOM 592 N N . GLN A 1 74 ? 0.386 10.220 20.268 1.00 84.81 74 GLN A N 1
ATOM 593 C CA . GLN A 1 74 ? -1.066 10.109 20.417 1.00 84.81 74 GLN A CA 1
ATOM 594 C C . GLN A 1 74 ? -1.719 11.473 20.652 1.00 84.81 74 GLN A C 1
ATOM 596 O O . GLN A 1 74 ? -2.700 11.796 19.981 1.00 84.81 74 GLN A O 1
ATOM 601 N N . GLU A 1 75 ? -1.155 12.299 21.536 1.00 87.38 75 GLU A N 1
ATOM 602 C CA . GLU A 1 75 ? -1.646 13.658 21.790 1.00 87.38 75 GLU A CA 1
ATOM 603 C C . GLU A 1 75 ? -1.603 14.516 20.525 1.00 87.38 75 GLU A C 1
ATOM 605 O O . GLU A 1 75 ? -2.631 15.063 20.119 1.00 87.38 75 GLU A O 1
ATOM 610 N N . ARG A 1 76 ? -0.459 14.554 19.825 1.00 88.62 76 ARG A N 1
ATOM 611 C CA . ARG A 1 76 ? -0.338 15.296 18.558 1.00 88.62 76 ARG A CA 1
ATOM 612 C C . ARG A 1 76 ? -1.321 14.805 17.498 1.00 88.62 76 ARG A C 1
ATOM 614 O O . ARG A 1 76 ? -1.861 15.618 16.747 1.00 88.62 76 ARG A O 1
ATOM 621 N N . HIS A 1 77 ? -1.548 13.493 17.410 1.00 85.12 77 HIS A N 1
ATOM 622 C CA . HIS A 1 77 ? -2.507 12.928 16.464 1.00 85.12 77 HIS A CA 1
ATOM 623 C C . HIS A 1 77 ? -3.935 13.349 16.811 1.00 85.12 77 HIS A C 1
ATOM 625 O O . HIS A 1 77 ? -4.664 13.800 15.930 1.00 85.12 77 HIS A O 1
ATOM 631 N N . ARG A 1 78 ? -4.311 13.296 18.095 1.00 86.94 78 ARG A N 1
ATOM 632 C CA . ARG A 1 78 ? -5.628 13.733 18.569 1.00 86.94 78 ARG A CA 1
ATOM 633 C C . ARG A 1 78 ? -5.848 15.227 18.337 1.00 86.94 78 ARG A C 1
ATOM 635 O O . ARG A 1 78 ? -6.913 15.616 17.868 1.00 86.94 78 ARG A O 1
ATOM 642 N N . GLU A 1 79 ? -4.856 16.071 18.610 1.00 87.50 79 GLU A N 1
ATOM 643 C CA . GLU A 1 79 ? -4.926 17.510 18.324 1.00 87.50 79 GLU A CA 1
ATOM 644 C C . GLU A 1 79 ? -5.054 17.805 16.827 1.00 87.50 79 GLU A C 1
ATOM 646 O O . GLU A 1 79 ? -5.827 18.677 16.425 1.00 87.50 79 GLU A O 1
ATOM 651 N N . PHE A 1 80 ? -4.301 17.093 15.984 1.00 88.19 80 PHE A N 1
ATOM 652 C CA . PHE A 1 80 ? -4.426 17.203 14.532 1.00 88.19 80 PHE A CA 1
ATOM 653 C C . PHE A 1 80 ? -5.828 16.803 14.069 1.00 88.19 80 PHE A C 1
ATOM 655 O O . PHE A 1 80 ? -6.467 17.568 13.354 1.00 88.19 80 PHE A O 1
ATOM 662 N N . GLN A 1 81 ? -6.326 15.658 14.534 1.00 86.06 81 GLN A N 1
ATOM 663 C CA . GLN A 1 81 ? -7.663 15.159 14.231 1.00 86.06 81 GLN A CA 1
ATOM 664 C C . GLN A 1 81 ? -8.761 16.140 14.667 1.00 86.06 81 GLN A C 1
ATOM 666 O O . GLN A 1 81 ? -9.656 16.435 13.883 1.00 86.06 81 GLN A O 1
ATOM 671 N N . LYS A 1 82 ? -8.660 16.741 15.861 1.00 87.50 82 LYS A N 1
ATOM 672 C CA . LYS A 1 82 ? -9.595 17.789 16.318 1.00 87.50 82 LYS A CA 1
ATOM 673 C C . LYS A 1 82 ? -9.590 19.026 15.422 1.00 87.50 82 LYS A C 1
ATOM 675 O O . LYS A 1 82 ? -10.646 19.590 15.162 1.00 87.50 82 LYS A O 1
ATOM 680 N N . ARG A 1 83 ? -8.420 19.456 14.941 1.00 86.88 83 ARG A N 1
ATOM 681 C CA . ARG A 1 83 ? -8.326 20.577 13.993 1.00 86.88 83 ARG A CA 1
ATOM 682 C C . ARG A 1 83 ? -8.904 20.196 12.632 1.00 86.88 83 ARG A C 1
ATOM 684 O O . ARG A 1 83 ? -9.693 20.954 12.074 1.00 86.88 83 ARG A O 1
ATOM 691 N N . ALA A 1 84 ? -8.558 19.013 12.131 1.00 84.31 84 ALA A N 1
ATOM 692 C CA . ALA A 1 84 ? -9.049 18.488 10.861 1.00 84.31 84 ALA A CA 1
ATOM 693 C C . ALA A 1 84 ? -10.568 18.249 10.876 1.00 84.31 84 ALA A C 1
ATOM 695 O O . ALA A 1 84 ? -11.210 18.409 9.843 1.00 84.31 84 ALA A O 1
ATOM 696 N N . ALA A 1 85 ? -11.154 17.984 12.050 1.00 85.06 85 ALA A N 1
ATOM 697 C CA . ALA A 1 85 ? -12.593 17.810 12.244 1.00 85.06 85 ALA A CA 1
ATOM 698 C C . ALA A 1 85 ? -13.449 19.011 11.816 1.00 85.06 85 ALA A C 1
ATOM 700 O O . ALA A 1 85 ? -14.643 18.855 11.572 1.00 85.06 85 ALA A O 1
ATOM 701 N N . SER A 1 86 ? -12.853 20.205 11.730 1.00 81.75 86 SER A N 1
ATOM 702 C CA . SER A 1 86 ? -13.524 21.389 11.181 1.00 81.75 86 SER A CA 1
ATOM 703 C C . SER A 1 86 ? -13.779 21.299 9.672 1.00 81.75 86 SER A C 1
ATOM 705 O O . SER A 1 86 ? -14.717 21.921 9.183 1.00 81.75 86 SER A O 1
ATOM 707 N N . VAL A 1 87 ? -12.958 20.530 8.950 1.00 82.50 87 VAL A N 1
ATOM 708 C CA . VAL A 1 87 ? -13.071 20.280 7.505 1.00 82.50 87 VAL A CA 1
ATOM 709 C C . VAL A 1 87 ? -13.791 18.961 7.250 1.00 82.50 87 VAL A C 1
ATOM 711 O O . VAL A 1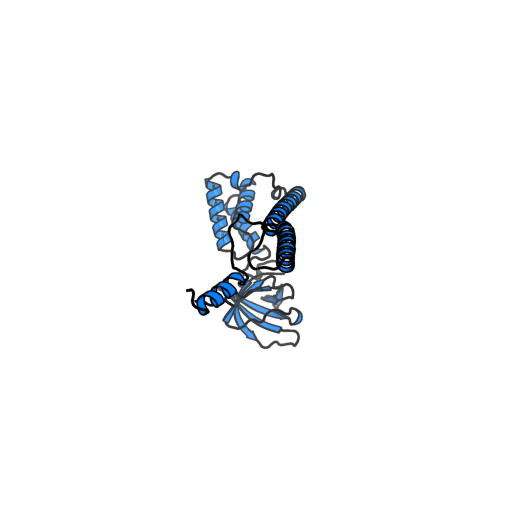 87 ? -14.680 18.898 6.410 1.00 82.50 87 VAL A O 1
ATOM 714 N N . ASP A 1 88 ? -13.432 17.920 8.000 1.00 75.19 88 ASP A N 1
ATOM 715 C CA . ASP A 1 88 ? -14.016 16.588 7.885 1.00 75.19 88 ASP A CA 1
ATOM 716 C C . ASP A 1 88 ? -14.410 16.067 9.268 1.00 75.19 88 ASP A C 1
ATOM 718 O O . ASP A 1 88 ? -13.585 15.570 10.038 1.00 75.19 88 ASP A O 1
ATOM 722 N N . SER A 1 89 ? -15.705 16.155 9.572 1.00 75.31 89 SER A N 1
ATOM 723 C CA . SER A 1 89 ? -16.255 15.747 10.866 1.00 75.31 89 SER A CA 1
ATOM 724 C C . SER A 1 89 ? -16.015 14.270 11.209 1.00 75.31 89 SER A C 1
ATOM 726 O O . SER A 1 89 ? -16.053 13.903 12.388 1.00 75.31 89 SER A O 1
ATOM 728 N N . THR A 1 90 ? -15.718 13.422 10.217 1.00 71.50 90 THR A N 1
ATOM 729 C CA . THR A 1 90 ? -15.402 12.005 10.432 1.00 71.50 90 THR A CA 1
ATOM 730 C C . THR A 1 90 ? -14.033 11.808 11.085 1.00 71.50 90 THR A C 1
ATOM 732 O O . THR A 1 90 ? -13.789 10.770 11.699 1.00 71.50 90 THR A O 1
ATOM 735 N N . LEU A 1 91 ? -13.140 12.800 11.030 1.00 74.94 91 LEU A N 1
ATOM 736 C CA . LEU A 1 91 ? -11.838 12.766 11.701 1.00 74.94 91 LEU A CA 1
ATOM 737 C C . LEU A 1 91 ? -11.917 13.162 13.179 1.00 74.94 91 LEU A C 1
ATOM 739 O O . LEU A 1 91 ? -10.906 13.094 13.871 1.00 74.94 91 LEU A O 1
ATOM 743 N N . ASN A 1 92 ? -13.089 13.562 13.686 1.00 82.81 92 ASN A N 1
ATOM 744 C CA . ASN A 1 92 ? -13.250 13.950 15.083 1.00 82.81 92 ASN A CA 1
ATOM 745 C C . ASN A 1 92 ? -13.003 12.752 16.027 1.00 82.81 92 ASN A C 1
ATOM 747 O O . ASN A 1 92 ? -13.771 11.789 15.985 1.00 82.81 92 ASN A O 1
ATOM 751 N N . PRO A 1 93 ? -11.997 12.815 16.922 1.00 80.19 93 PRO A N 1
ATOM 752 C CA . PRO A 1 93 ? -11.679 11.711 17.827 1.00 80.19 93 PRO A CA 1
ATOM 753 C C . PRO A 1 93 ? -12.709 11.528 18.945 1.00 80.19 93 PRO A C 1
ATOM 755 O O . PRO A 1 93 ? -12.727 10.484 19.586 1.00 80.19 93 PRO A O 1
ATOM 758 N N . ASP A 1 94 ? -13.533 12.543 19.205 1.00 84.69 94 ASP A N 1
ATOM 759 C CA . ASP A 1 94 ? -14.560 12.510 20.246 1.00 84.69 94 ASP A CA 1
ATOM 760 C C . ASP A 1 94 ? -15.922 12.043 19.683 1.00 84.69 94 ASP A C 1
ATOM 762 O O . ASP A 1 94 ? -16.878 11.860 20.435 1.00 84.69 94 ASP A O 1
ATOM 766 N N . ARG A 1 95 ? -16.031 11.842 18.358 1.00 82.19 95 ARG A N 1
ATOM 767 C CA . ARG A 1 95 ? -17.227 11.275 17.721 1.00 82.19 95 ARG A CA 1
ATOM 768 C C . ARG A 1 95 ? -17.258 9.765 17.960 1.00 82.19 95 ARG A C 1
ATOM 770 O O . ARG A 1 95 ? -16.248 9.090 17.772 1.00 82.19 95 ARG A O 1
ATOM 777 N N . GLN A 1 96 ? -18.426 9.240 18.329 1.00 85.69 96 GLN A N 1
ATOM 778 C CA . GLN A 1 96 ? -18.617 7.800 18.490 1.00 85.69 96 GLN A CA 1
ATOM 779 C C . GLN A 1 96 ? -18.300 7.061 17.183 1.00 85.69 96 GLN A C 1
ATOM 781 O O . GLN A 1 96 ? -18.631 7.544 16.095 1.00 85.69 96 GLN A O 1
ATOM 786 N N . ASP A 1 97 ? -17.663 5.893 17.288 1.00 87.75 97 ASP A N 1
ATOM 787 C CA . ASP A 1 97 ? -17.336 5.080 16.121 1.00 87.75 97 ASP A CA 1
ATOM 788 C C . ASP A 1 97 ? -18.627 4.729 15.354 1.00 87.75 97 ASP A C 1
ATOM 790 O O . ASP A 1 97 ? -19.577 4.228 15.963 1.00 87.75 97 ASP A O 1
ATOM 794 N N . PRO A 1 98 ? -18.695 4.975 14.033 1.00 90.69 98 PRO A N 1
ATOM 795 C CA . PRO A 1 98 ? -19.841 4.596 13.209 1.00 90.69 98 PRO A CA 1
ATOM 796 C C . PRO A 1 98 ? -20.263 3.132 13.388 1.00 90.69 98 PRO A C 1
ATOM 798 O O . PRO A 1 98 ? -21.445 2.805 13.386 1.00 90.69 98 PRO A O 1
ATOM 801 N N . ARG A 1 99 ? -19.297 2.239 13.614 1.00 93.56 99 ARG A N 1
ATOM 802 C CA . ARG A 1 99 ? -19.539 0.801 13.770 1.00 93.56 99 ARG A CA 1
ATOM 803 C C . ARG A 1 99 ? -20.314 0.459 15.043 1.00 93.56 99 ARG A C 1
ATOM 805 O O . ARG A 1 99 ? -21.000 -0.553 15.063 1.00 93.56 99 ARG A O 1
ATOM 812 N N . GLU A 1 100 ? -20.215 1.280 16.088 1.00 92.94 100 GLU A N 1
ATOM 813 C CA . GLU A 1 100 ? -20.936 1.075 17.354 1.00 92.94 100 GLU A CA 1
ATOM 814 C C . GLU A 1 100 ? -22.409 1.499 17.286 1.00 92.94 100 GLU A C 1
ATOM 816 O O . GLU A 1 100 ? -23.185 1.154 18.172 1.00 92.94 100 GLU A O 1
ATOM 821 N N . GLN A 1 101 ? -22.791 2.254 16.253 1.00 93.19 101 GLN A N 1
ATOM 822 C CA . GLN A 1 101 ? -24.149 2.775 16.077 1.00 93.19 101 GLN A CA 1
ATOM 823 C C . GLN A 1 101 ? -25.013 1.888 15.171 1.00 93.19 101 GLN A C 1
ATOM 825 O O . GLN A 1 101 ? -26.229 2.060 15.128 1.00 93.19 101 GLN A O 1
ATOM 830 N N . LEU A 1 102 ? -24.398 0.943 14.456 1.00 94.56 102 LEU A N 1
ATOM 831 C CA . LEU A 1 102 ? -25.100 -0.029 13.624 1.00 94.56 102 LEU A CA 1
ATOM 832 C C . LEU A 1 102 ? -25.764 -1.116 14.472 1.00 94.56 102 LEU A C 1
ATOM 834 O O . LEU A 1 102 ? -25.284 -1.475 15.552 1.00 94.56 102 LEU A O 1
ATOM 838 N N . SER A 1 103 ? -26.835 -1.712 13.949 1.00 96.06 103 SER A N 1
ATOM 839 C CA . SER A 1 103 ? -27.386 -2.922 14.553 1.00 96.06 103 SER A CA 1
ATOM 840 C C . SER A 1 103 ? -26.371 -4.079 14.487 1.00 96.06 103 SER A C 1
ATOM 842 O O . SER A 1 103 ? -25.523 -4.122 13.589 1.00 96.06 103 SER A O 1
ATOM 844 N N . PRO A 1 104 ? -26.461 -5.083 15.381 1.00 96.94 104 PRO A N 1
ATOM 845 C CA . PRO A 1 104 ? -25.567 -6.242 15.340 1.00 96.94 104 PRO A CA 1
ATOM 846 C C . PRO A 1 104 ? -25.572 -6.987 13.995 1.00 96.94 104 PRO A C 1
ATOM 848 O O . PRO A 1 104 ? -24.545 -7.532 13.591 1.00 96.94 104 PRO A O 1
ATOM 851 N N . ALA A 1 105 ? -26.711 -6.998 13.293 1.00 96.25 105 ALA A N 1
ATOM 852 C CA . ALA A 1 105 ? -26.842 -7.628 11.983 1.00 96.25 105 ALA A CA 1
ATOM 853 C C . ALA A 1 105 ? -26.089 -6.843 10.897 1.00 96.25 105 ALA A C 1
ATOM 855 O O . ALA A 1 105 ? -25.281 -7.425 10.172 1.00 96.25 105 ALA A O 1
ATOM 856 N N . GLU A 1 106 ? -26.295 -5.526 10.826 1.00 96.19 106 GLU A N 1
ATOM 857 C CA . GLU A 1 106 ? -25.594 -4.647 9.881 1.00 96.19 106 GLU A CA 1
ATOM 858 C C . GLU A 1 106 ? -24.089 -4.649 10.147 1.00 96.19 106 GLU A C 1
ATOM 860 O O . GLU A 1 106 ? -23.296 -4.829 9.227 1.00 96.19 106 GLU A O 1
ATOM 865 N N . LEU A 1 107 ? -23.676 -4.541 11.414 1.00 96.75 107 LEU A N 1
ATOM 866 C CA . LEU A 1 107 ? -22.268 -4.598 11.798 1.00 96.75 107 LEU A CA 1
ATOM 867 C C . LEU A 1 107 ? -21.620 -5.929 11.391 1.00 96.75 107 LEU A C 1
ATOM 869 O O . LEU A 1 107 ? -20.469 -5.950 10.949 1.00 96.75 107 LEU A O 1
ATOM 873 N N . GLY A 1 108 ? -22.349 -7.041 11.527 1.00 96.69 108 GLY A N 1
ATOM 874 C CA . GLY A 1 108 ? -21.915 -8.352 11.048 1.00 96.69 108 GLY A CA 1
ATOM 875 C C . GLY A 1 108 ? -21.637 -8.347 9.545 1.00 96.69 108 GLY A C 1
ATOM 876 O O . GLY A 1 108 ? -20.543 -8.730 9.125 1.00 96.69 108 GLY A O 1
ATOM 877 N N . GLN A 1 109 ? -22.580 -7.832 8.752 1.00 97.00 109 GLN A N 1
ATOM 878 C CA . GLN A 1 109 ? -22.438 -7.729 7.298 1.00 97.00 109 GLN A CA 1
ATOM 879 C C . GLN A 1 109 ? -21.282 -6.804 6.898 1.00 97.00 109 GLN A C 1
ATOM 881 O O . GLN A 1 109 ? -20.428 -7.203 6.108 1.00 97.00 109 GLN A O 1
ATOM 886 N N . VAL A 1 110 ? -21.182 -5.611 7.491 1.00 97.31 110 VAL A N 1
ATOM 887 C CA . VAL A 1 110 ? -20.084 -4.663 7.235 1.00 97.31 110 VAL A CA 1
ATOM 888 C C . VAL A 1 110 ? -18.728 -5.302 7.528 1.00 97.31 110 VAL A C 1
ATOM 890 O O . VAL A 1 110 ? -17.799 -5.188 6.731 1.00 97.31 110 VAL A O 1
ATOM 893 N N . ASN A 1 111 ? -18.601 -6.018 8.645 1.00 96.62 111 ASN A N 1
ATOM 894 C CA . ASN A 1 111 ? -17.357 -6.682 9.025 1.00 96.62 111 ASN A CA 1
ATOM 895 C C . ASN A 1 111 ? -16.970 -7.833 8.090 1.00 96.62 111 ASN A C 1
ATOM 897 O O . ASN A 1 111 ? -15.768 -8.080 7.918 1.00 96.62 111 ASN A O 1
ATOM 901 N N . GLU A 1 112 ? -17.951 -8.544 7.535 1.00 97.00 112 GLU A N 1
ATOM 902 C CA . GLU A 1 112 ? -17.739 -9.577 6.521 1.00 97.00 112 GLU A CA 1
ATOM 903 C C . GLU A 1 112 ? -17.262 -8.948 5.206 1.00 97.00 112 GLU A C 1
ATOM 905 O O . GLU A 1 112 ? -16.196 -9.311 4.707 1.00 97.00 112 GLU A O 1
ATOM 910 N N . GLN A 1 113 ? -17.991 -7.950 4.690 1.00 97.12 113 GLN A N 1
ATOM 911 C CA . GLN A 1 113 ? -17.649 -7.272 3.435 1.00 97.12 113 GLN A CA 1
ATOM 912 C C . GLN A 1 113 ? -16.296 -6.559 3.522 1.00 97.12 113 GLN A C 1
ATOM 914 O O . GLN A 1 113 ? -15.466 -6.689 2.626 1.00 97.12 113 GLN A O 1
ATOM 919 N N . ALA A 1 114 ? -16.015 -5.879 4.637 1.00 95.75 114 ALA A N 1
ATOM 920 C CA . ALA A 1 114 ? -14.721 -5.249 4.868 1.00 95.75 114 ALA A CA 1
ATOM 921 C C . ALA A 1 114 ? -13.579 -6.270 4.941 1.00 95.75 114 ALA A C 1
ATOM 923 O O . ALA A 1 114 ? -12.464 -5.982 4.513 1.00 95.75 114 ALA A O 1
ATOM 924 N N . GLY A 1 115 ? -13.845 -7.461 5.489 1.00 94.81 115 GLY A N 1
ATOM 925 C CA . GLY A 1 115 ? -12.889 -8.567 5.479 1.00 94.81 115 GLY A CA 1
ATOM 926 C C . GLY A 1 115 ? -12.605 -9.064 4.063 1.00 94.81 115 GLY A C 1
ATOM 927 O O . GLY A 1 115 ? -11.444 -9.263 3.720 1.00 94.81 115 GLY A O 1
ATOM 928 N N . ARG A 1 116 ? -13.649 -9.198 3.238 1.00 94.00 116 ARG A N 1
ATOM 929 C CA . ARG A 1 116 ? -13.535 -9.608 1.835 1.00 94.00 116 ARG A CA 1
ATOM 930 C C . ARG A 1 116 ? -12.723 -8.607 1.009 1.00 94.00 116 ARG A C 1
ATOM 932 O O . ARG A 1 116 ? -11.721 -8.993 0.422 1.00 94.00 116 ARG A O 1
ATOM 939 N N . LEU A 1 117 ? -13.075 -7.320 1.054 1.00 92.19 117 LEU A N 1
ATOM 940 C CA . LEU A 1 117 ? -12.353 -6.267 0.326 1.00 92.19 117 LEU A CA 1
ATOM 941 C C . LEU A 1 117 ? -10.882 -6.159 0.752 1.00 92.19 117 LEU A C 1
ATOM 943 O O . LEU A 1 117 ? -10.001 -6.004 -0.092 1.00 92.19 117 LEU A O 1
ATOM 947 N N . ALA A 1 118 ? -10.601 -6.283 2.054 1.00 91.06 118 ALA A N 1
ATOM 948 C CA . ALA A 1 118 ? -9.231 -6.274 2.566 1.00 91.06 118 ALA A CA 1
ATOM 949 C C . ALA A 1 118 ? -8.413 -7.501 2.128 1.00 91.06 118 ALA A C 1
ATOM 951 O O . ALA A 1 118 ? -7.190 -7.427 2.096 1.00 91.06 118 ALA A O 1
ATOM 952 N N . ALA A 1 119 ? -9.065 -8.631 1.842 1.00 88.69 119 ALA A N 1
ATOM 953 C CA . ALA A 1 119 ? -8.401 -9.835 1.349 1.00 88.69 119 ALA A CA 1
ATOM 954 C C . ALA A 1 119 ? -8.150 -9.782 -0.167 1.00 88.69 119 ALA A C 1
ATOM 956 O O . ALA A 1 119 ? -7.132 -10.288 -0.627 1.00 88.69 119 ALA A O 1
ATOM 957 N N . GLU A 1 120 ? -9.055 -9.160 -0.926 1.00 85.69 120 GLU A N 1
ATOM 958 C CA . GLU A 1 120 ? -8.926 -8.966 -2.378 1.00 85.69 120 GLU A CA 1
ATOM 959 C C . GLU A 1 120 ? -7.894 -7.887 -2.740 1.00 85.69 120 GLU A C 1
ATOM 961 O O . GLU A 1 120 ? -7.326 -7.906 -3.829 1.00 85.69 120 GLU A O 1
ATOM 966 N N . THR A 1 121 ? -7.626 -6.953 -1.826 1.00 81.50 121 THR A N 1
ATOM 967 C CA 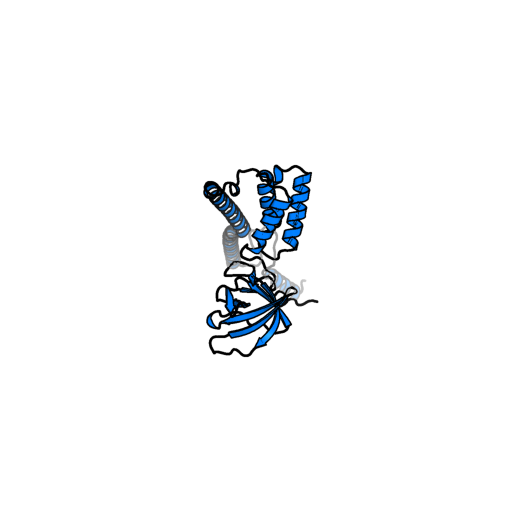. THR A 1 121 ? -6.774 -5.790 -2.088 1.00 81.50 121 THR A CA 1
ATOM 968 C C . THR A 1 121 ? -5.436 -5.917 -1.368 1.00 81.50 121 THR A C 1
ATOM 970 O O . THR A 1 121 ? -5.378 -5.987 -0.140 1.00 81.50 121 THR A O 1
ATOM 973 N N . VAL A 1 122 ? -4.326 -5.890 -2.110 1.00 79.19 122 VAL A N 1
ATOM 974 C CA . VAL A 1 122 ? -2.984 -5.860 -1.511 1.00 79.19 122 VAL A CA 1
ATOM 975 C C . VAL A 1 122 ? -2.518 -4.411 -1.379 1.00 79.19 122 VAL A C 1
ATOM 977 O O . VAL A 1 122 ? -2.400 -3.691 -2.365 1.00 79.19 122 VAL A O 1
ATOM 980 N N . GLY A 1 123 ? -2.190 -3.980 -0.160 1.00 73.81 123 GLY A N 1
ATOM 981 C CA . GLY A 1 123 ? -1.881 -2.569 0.112 1.00 73.81 123 GLY A CA 1
ATOM 982 C C . GLY A 1 123 ? -3.143 -1.709 0.276 1.00 73.81 123 GLY A C 1
ATOM 983 O O . GLY A 1 123 ? -4.255 -2.210 0.171 1.00 73.81 123 GLY A O 1
ATOM 984 N N . GLY A 1 124 ? -2.974 -0.424 0.599 1.00 80.81 124 GLY A N 1
ATOM 985 C CA . GLY A 1 124 ? -4.094 0.490 0.860 1.00 80.81 124 GLY A CA 1
ATOM 986 C C . GLY A 1 124 ? -4.633 0.418 2.296 1.00 80.81 124 GLY A C 1
ATOM 987 O O . GLY A 1 124 ? -3.867 0.417 3.266 1.00 80.81 124 GLY A O 1
ATOM 988 N N . TYR A 1 125 ? -5.960 0.417 2.438 1.00 87.69 125 TYR A N 1
ATOM 989 C CA . TYR A 1 125 ? -6.639 0.519 3.730 1.00 87.69 125 TYR A CA 1
ATOM 990 C C . TYR A 1 125 ? -6.694 -0.796 4.507 1.00 87.69 125 TYR A C 1
ATOM 992 O O . TYR A 1 125 ? -6.824 -1.887 3.961 1.00 87.69 125 TYR A O 1
ATOM 1000 N N . THR A 1 126 ? -6.652 -0.683 5.836 1.00 90.06 126 THR A N 1
ATOM 1001 C CA . THR A 1 126 ? -6.881 -1.834 6.715 1.00 90.06 126 THR A CA 1
ATOM 1002 C C . THR A 1 126 ? -8.365 -2.193 6.754 1.00 90.06 126 THR A C 1
ATOM 1004 O O . THR A 1 126 ? -9.228 -1.328 6.588 1.00 90.06 126 THR A O 1
ATOM 1007 N N . ARG A 1 127 ? -8.681 -3.447 7.103 1.00 93.94 127 ARG A N 1
ATOM 1008 C CA . ARG A 1 127 ? -10.063 -3.899 7.347 1.00 93.94 127 ARG A CA 1
ATOM 1009 C C . ARG A 1 127 ? -10.841 -2.956 8.270 1.00 93.94 127 ARG A C 1
ATOM 1011 O O . ARG A 1 127 ? -12.016 -2.709 8.036 1.00 93.94 127 ARG A O 1
ATOM 1018 N N . ALA A 1 128 ? -10.200 -2.430 9.317 1.00 92.38 128 ALA A N 1
ATOM 1019 C CA . ALA A 1 128 ? -10.847 -1.521 10.261 1.00 92.38 128 ALA A CA 1
ATOM 1020 C C . ALA A 1 128 ? -11.230 -0.182 9.613 1.00 92.38 128 ALA A C 1
ATOM 1022 O O . ALA A 1 128 ? -12.311 0.333 9.890 1.00 92.38 128 ALA A O 1
ATOM 1023 N N . VAL A 1 129 ? -10.375 0.353 8.736 1.00 91.12 129 VAL A N 1
ATOM 1024 C CA . VAL A 1 129 ? -10.653 1.583 7.978 1.00 91.12 129 VAL A CA 1
ATOM 1025 C C . VAL A 1 129 ? -11.785 1.351 6.978 1.00 91.12 129 VAL A C 1
ATOM 1027 O O . VAL A 1 129 ? -12.721 2.144 6.943 1.00 91.12 129 VAL A O 1
ATOM 1030 N N . ILE A 1 130 ? -11.745 0.235 6.243 1.00 94.00 130 ILE A N 1
ATOM 1031 C CA . ILE A 1 130 ? -12.795 -0.164 5.293 1.00 94.00 130 ILE A CA 1
ATOM 1032 C C . ILE A 1 130 ? -14.141 -0.310 6.019 1.00 94.00 130 ILE A C 1
ATOM 1034 O O . ILE A 1 130 ? -15.127 0.307 5.631 1.00 94.00 130 ILE A O 1
ATOM 1038 N N . ALA A 1 131 ? -14.177 -1.052 7.132 1.00 95.50 131 ALA A N 1
ATOM 1039 C CA . ALA A 1 131 ? -15.390 -1.243 7.929 1.00 95.50 131 ALA A CA 1
ATOM 1040 C C . ALA A 1 131 ? -15.941 0.079 8.477 1.00 95.50 131 ALA A C 1
ATOM 1042 O O . ALA A 1 131 ? -17.147 0.300 8.457 1.00 95.50 131 ALA A O 1
ATOM 1043 N N . ARG A 1 132 ? -15.063 0.967 8.961 1.00 93.19 132 ARG A N 1
ATOM 1044 C CA . ARG A 1 132 ? -15.460 2.281 9.474 1.00 93.19 132 ARG A CA 1
ATOM 1045 C C . ARG A 1 132 ? -16.084 3.145 8.380 1.00 93.19 132 ARG A C 1
ATOM 1047 O O . ARG A 1 132 ? -17.116 3.746 8.633 1.00 93.19 132 ARG A O 1
ATOM 1054 N N . ARG A 1 133 ? -15.488 3.184 7.183 1.00 93.12 133 ARG A N 1
ATOM 1055 C CA . ARG A 1 133 ? -16.009 3.948 6.036 1.00 93.12 133 ARG A CA 1
ATOM 1056 C C . ARG A 1 133 ? -17.357 3.416 5.552 1.00 93.12 133 ARG A C 1
ATOM 1058 O O . ARG A 1 133 ? -18.291 4.201 5.442 1.00 93.12 133 ARG A O 1
ATOM 1065 N N . ILE A 1 134 ? -17.490 2.098 5.366 1.00 95.88 134 ILE A N 1
ATOM 1066 C CA . ILE A 1 134 ? -18.775 1.478 4.997 1.00 95.88 134 ILE A CA 1
ATOM 1067 C C . ILE A 1 134 ? -19.840 1.803 6.055 1.00 95.88 134 ILE A C 1
ATOM 1069 O O . ILE A 1 134 ? -20.939 2.219 5.705 1.00 95.88 134 ILE A O 1
ATOM 1073 N N . ALA A 1 135 ? -19.509 1.673 7.345 1.00 95.06 135 ALA A N 1
ATOM 1074 C CA . ALA A 1 135 ? -20.434 2.001 8.427 1.00 95.06 135 ALA A CA 1
ATOM 1075 C C . ALA A 1 135 ? -20.856 3.479 8.420 1.00 95.06 135 ALA A C 1
ATOM 1077 O O . ALA A 1 135 ? -22.024 3.766 8.659 1.00 95.06 135 ALA A O 1
ATOM 1078 N N . THR A 1 136 ? -19.944 4.409 8.115 1.00 93.06 136 THR A N 1
ATOM 1079 C CA . THR A 1 136 ? -20.289 5.829 7.942 1.00 93.06 136 THR A CA 1
ATOM 1080 C C . THR A 1 136 ? -21.344 6.010 6.854 1.00 93.06 136 THR A C 1
ATOM 1082 O O . THR A 1 136 ? -22.369 6.624 7.125 1.00 93.06 136 THR A O 1
ATOM 1085 N N . CYS A 1 137 ? -21.143 5.432 5.666 1.00 92.81 137 CYS A N 1
ATOM 1086 C CA . CYS A 1 137 ? -22.099 5.561 4.562 1.00 92.81 137 CYS A CA 1
ATOM 1087 C C . CYS A 1 137 ? -23.468 4.955 4.905 1.00 92.81 137 CYS A C 1
ATOM 1089 O O . CYS A 1 137 ? -24.498 5.544 4.587 1.00 92.81 137 CYS A O 1
ATOM 1091 N N . VAL A 1 138 ? -23.492 3.811 5.596 1.00 95.38 138 VAL A N 1
ATOM 1092 C CA . VAL A 1 138 ? -24.747 3.181 6.043 1.00 95.38 138 VAL A CA 1
ATOM 1093 C C . VAL A 1 138 ? -25.493 4.076 7.037 1.00 95.38 138 VAL A C 1
ATOM 1095 O O . VAL A 1 138 ? -26.700 4.263 6.911 1.00 95.38 138 VAL A O 1
ATOM 1098 N N . LEU A 1 139 ? -24.787 4.708 7.982 1.00 93.19 139 LEU A N 1
ATOM 1099 C CA . LEU A 1 139 ? -25.398 5.679 8.902 1.00 93.19 139 LEU A CA 1
ATOM 1100 C C . LEU A 1 139 ? -25.891 6.952 8.203 1.00 93.19 139 LEU A C 1
ATOM 1102 O O . LEU A 1 139 ? -26.816 7.598 8.692 1.00 93.19 139 LEU A O 1
ATOM 1106 N N . GLU A 1 140 ? -25.280 7.322 7.080 1.00 91.06 140 GLU A N 1
ATOM 1107 C CA . GLU A 1 140 ? -25.726 8.428 6.225 1.00 91.06 140 GLU A CA 1
ATOM 1108 C C . GLU A 1 140 ? -26.936 8.051 5.349 1.00 91.06 140 GLU A C 1
ATOM 1110 O O . GLU A 1 140 ? -27.493 8.915 4.672 1.00 91.06 140 GLU A O 1
ATOM 1115 N N . GLY A 1 141 ? -27.392 6.795 5.418 1.00 93.19 141 GLY A N 1
ATOM 1116 C CA . GLY A 1 141 ? -28.602 6.299 4.765 1.00 93.19 141 GLY A CA 1
ATOM 1117 C C . GLY A 1 141 ? -28.357 5.492 3.491 1.00 93.19 141 GLY A C 1
ATOM 1118 O O . GLY A 1 141 ? -29.325 5.175 2.803 1.00 93.19 141 GLY A O 1
ATOM 1119 N N . ALA A 1 142 ? -27.104 5.166 3.159 1.00 95.06 142 ALA A N 1
ATOM 1120 C CA . ALA A 1 142 ? -26.802 4.286 2.035 1.00 95.06 142 ALA A CA 1
ATOM 1121 C C . ALA A 1 142 ? -27.125 2.824 2.371 1.00 95.06 142 ALA A C 1
ATOM 1123 O O . ALA A 1 142 ? -26.879 2.347 3.481 1.00 95.06 142 ALA A O 1
ATOM 1124 N N . GLU A 1 143 ? -27.595 2.075 1.378 1.00 96.31 143 GLU A N 1
ATOM 1125 C CA . GLU A 1 143 ? -27.714 0.625 1.507 1.00 96.31 143 GLU A CA 1
ATOM 1126 C C . GLU A 1 143 ? -26.318 -0.017 1.608 1.00 96.31 143 GLU A C 1
ATOM 1128 O O . GLU A 1 143 ? -25.352 0.444 0.992 1.00 96.31 143 GLU A O 1
ATOM 1133 N N . ILE A 1 144 ? -26.190 -1.124 2.352 1.00 94.44 144 ILE A N 1
ATOM 1134 C CA . ILE A 1 144 ? -24.886 -1.777 2.596 1.00 94.44 144 ILE A CA 1
ATOM 1135 C C . ILE A 1 144 ? -24.174 -2.117 1.284 1.00 94.44 144 ILE A C 1
ATOM 1137 O O . ILE A 1 144 ? -22.965 -1.925 1.166 1.00 94.44 144 ILE A O 1
ATOM 1141 N N . PHE A 1 145 ? -24.910 -2.607 0.285 1.00 94.88 145 PHE A N 1
ATOM 1142 C CA . PHE A 1 145 ? -24.336 -2.939 -1.017 1.00 94.88 145 PHE A CA 1
ATOM 1143 C C . PHE A 1 145 ? -23.766 -1.706 -1.732 1.00 94.88 145 PHE A C 1
ATOM 1145 O O . PHE A 1 145 ? -22.657 -1.771 -2.261 1.00 94.88 145 PHE A O 1
ATOM 1152 N N . GLU A 1 146 ? -24.479 -0.579 -1.706 1.00 95.50 146 GLU A N 1
ATOM 1153 C CA . GLU A 1 146 ? -24.027 0.676 -2.315 1.00 95.50 146 GLU A CA 1
ATOM 1154 C C . GLU A 1 146 ? -22.767 1.197 -1.621 1.00 95.50 146 GLU A C 1
ATOM 1156 O O . GLU A 1 146 ? -21.784 1.523 -2.287 1.00 95.50 146 GLU A O 1
ATOM 1161 N N . ALA A 1 147 ? -22.751 1.175 -0.284 1.00 95.88 147 ALA A N 1
ATOM 1162 C CA . ALA A 1 147 ? -21.586 1.553 0.511 1.00 95.88 147 ALA A CA 1
ATOM 1163 C C . ALA A 1 147 ? -20.360 0.672 0.199 1.00 95.88 147 ALA A C 1
ATOM 1165 O O . ALA A 1 147 ? -19.237 1.166 0.098 1.00 95.88 147 ALA A O 1
ATOM 1166 N N . VAL A 1 148 ? -20.563 -0.634 0.007 1.00 95.50 148 VAL A N 1
ATOM 1167 C CA . VAL A 1 148 ? -19.494 -1.583 -0.342 1.00 95.50 148 VAL A CA 1
ATOM 1168 C C . VAL A 1 148 ? -18.977 -1.352 -1.762 1.00 95.50 148 VAL A C 1
ATOM 1170 O O . VAL A 1 148 ? -17.766 -1.387 -1.968 1.00 95.50 148 VAL A O 1
ATOM 1173 N N . MET A 1 149 ? -19.856 -1.100 -2.737 1.00 93.69 149 MET A N 1
ATOM 1174 C CA . MET A 1 149 ? -19.446 -0.810 -4.117 1.00 93.69 149 MET A CA 1
ATOM 1175 C C . MET A 1 149 ? -18.681 0.510 -4.214 1.00 93.69 149 MET A C 1
ATOM 1177 O O . MET A 1 149 ? -17.618 0.545 -4.829 1.00 93.69 149 MET A O 1
ATOM 1181 N N . ALA A 1 150 ? -19.158 1.562 -3.544 1.00 92.50 150 ALA A N 1
ATOM 1182 C CA . ALA A 1 150 ? -18.448 2.835 -3.469 1.00 92.50 150 ALA A CA 1
ATOM 1183 C C . ALA A 1 150 ? -17.059 2.672 -2.826 1.00 92.50 150 ALA A C 1
ATOM 1185 O O . ALA A 1 150 ? -16.068 3.176 -3.347 1.00 92.50 150 ALA A O 1
ATOM 1186 N N . MET A 1 151 ? -16.965 1.899 -1.737 1.00 92.75 151 MET A N 1
ATOM 1187 C CA . MET A 1 151 ? -15.689 1.599 -1.084 1.00 92.75 151 MET A CA 1
ATOM 1188 C C . MET A 1 151 ? -14.750 0.791 -1.991 1.00 92.75 151 MET A C 1
ATOM 1190 O O . MET A 1 151 ? -13.549 1.043 -2.006 1.00 92.75 151 MET A O 1
ATOM 1194 N N . LYS A 1 152 ? -15.266 -0.174 -2.761 1.00 89.75 152 LYS A N 1
ATOM 1195 C CA . LYS A 1 152 ? -14.460 -0.935 -3.726 1.00 89.75 152 LYS A CA 1
ATOM 1196 C C . LYS A 1 152 ? -13.878 -0.020 -4.804 1.00 89.75 152 LYS A C 1
ATOM 1198 O O . LYS A 1 152 ? -12.685 -0.097 -5.086 1.00 89.75 152 LYS A O 1
ATOM 1203 N N . GLU A 1 153 ? -14.705 0.856 -5.361 1.00 87.06 153 GLU A N 1
ATOM 1204 C CA . GLU A 1 153 ? -14.281 1.827 -6.370 1.00 87.06 153 GLU A CA 1
ATOM 1205 C C . GLU A 1 153 ? -13.203 2.773 -5.823 1.00 87.06 153 GLU A C 1
ATOM 1207 O O . GLU A 1 153 ? -12.178 3.009 -6.464 1.00 87.06 153 GLU A O 1
ATOM 1212 N N . GLU A 1 154 ? -13.384 3.250 -4.590 1.00 88.56 154 GLU A N 1
ATOM 1213 C CA . GLU A 1 154 ? -12.391 4.071 -3.903 1.00 88.56 154 GLU A CA 1
ATOM 1214 C C . GLU A 1 154 ? -11.065 3.318 -3.705 1.00 88.56 154 GLU A C 1
ATOM 1216 O O . GLU A 1 154 ? -10.003 3.871 -3.983 1.00 88.56 154 GLU A O 1
ATOM 1221 N N . LEU A 1 155 ? -11.095 2.046 -3.287 1.00 87.12 155 LEU A N 1
ATOM 1222 C CA . LEU A 1 155 ? -9.878 1.243 -3.103 1.00 87.12 155 LEU A CA 1
ATOM 1223 C C . LEU A 1 155 ? -9.068 1.089 -4.395 1.00 87.12 155 LEU A C 1
ATOM 1225 O O . LEU A 1 155 ? -7.834 1.120 -4.338 1.00 87.12 155 LEU A O 1
ATOM 1229 N N . HIS A 1 156 ? -9.738 0.957 -5.545 1.00 79.19 156 HIS A N 1
ATOM 1230 C CA . HIS A 1 156 ? -9.074 0.897 -6.851 1.00 79.19 156 HIS A CA 1
ATOM 1231 C C . HIS A 1 156 ? -8.317 2.194 -7.180 1.00 79.19 156 HIS A C 1
ATOM 1233 O O . HIS A 1 156 ? -7.237 2.149 -7.782 1.00 79.19 156 HIS A O 1
ATOM 1239 N N . HIS A 1 157 ? -8.834 3.337 -6.731 1.00 80.50 157 HIS A N 1
ATOM 1240 C CA . HIS A 1 157 ? -8.241 4.652 -6.968 1.00 80.50 157 HIS A CA 1
ATOM 1241 C C . HIS A 1 157 ? -7.235 5.069 -5.881 1.00 80.50 157 HIS A C 1
ATOM 1243 O O . HIS A 1 157 ? -6.318 5.849 -6.162 1.00 80.50 157 HIS A O 1
ATOM 1249 N N . GLU A 1 158 ? -7.313 4.488 -4.682 1.00 83.69 158 GLU A N 1
ATOM 1250 C CA . GLU A 1 158 ? -6.499 4.862 -3.521 1.00 83.69 158 GLU A CA 1
ATOM 1251 C C . GLU A 1 158 ? -5.004 4.599 -3.722 1.00 83.69 158 GLU A C 1
ATOM 1253 O O . GLU A 1 158 ? -4.563 3.479 -4.020 1.00 83.69 158 GLU A O 1
ATOM 1258 N N . ALA A 1 159 ? -4.194 5.643 -3.541 1.00 78.69 159 ALA A N 1
ATOM 1259 C CA . ALA A 1 159 ? -2.753 5.579 -3.739 1.00 78.69 159 ALA A CA 1
ATOM 1260 C C . ALA A 1 159 ? -2.101 4.479 -2.879 1.00 78.69 159 ALA A C 1
ATOM 1262 O O . ALA A 1 159 ? -2.361 4.335 -1.688 1.00 78.69 159 ALA A O 1
ATOM 1263 N N . GLY A 1 160 ? -1.204 3.702 -3.488 1.00 82.31 160 GLY A N 1
ATOM 1264 C CA . GLY A 1 160 ? -0.481 2.624 -2.803 1.00 82.31 160 GLY A CA 1
ATOM 1265 C C . GLY A 1 160 ? -1.188 1.264 -2.787 1.00 82.31 160 GLY A C 1
ATOM 1266 O O . GLY A 1 160 ? -0.542 0.275 -2.433 1.00 82.31 160 GLY A O 1
ATOM 1267 N N . THR A 1 161 ? -2.447 1.182 -3.225 1.00 88.62 161 THR A N 1
ATOM 1268 C CA . THR A 1 161 ? -3.092 -0.092 -3.575 1.00 88.62 161 THR A CA 1
ATOM 1269 C C . THR A 1 161 ? -2.376 -0.741 -4.762 1.00 88.62 161 THR A C 1
ATOM 1271 O O . THR A 1 161 ? -2.097 -0.067 -5.762 1.00 88.62 161 THR A O 1
ATOM 1274 N N . ILE A 1 162 ? -2.080 -2.041 -4.651 1.00 91.31 162 ILE A N 1
ATOM 1275 C CA . ILE A 1 162 ? -1.621 -2.864 -5.771 1.00 91.31 162 ILE A CA 1
ATOM 1276 C C . ILE A 1 162 ? -2.806 -3.113 -6.693 1.00 91.31 162 ILE A C 1
ATOM 1278 O O . ILE A 1 162 ? -3.826 -3.645 -6.261 1.00 91.31 162 ILE A O 1
ATOM 1282 N N . VAL A 1 163 ? -2.663 -2.713 -7.950 1.00 92.06 163 VAL A N 1
ATOM 1283 C CA . VAL A 1 163 ? -3.708 -2.848 -8.961 1.00 92.06 163 VAL A CA 1
ATOM 1284 C C . VAL A 1 163 ? -3.358 -3.941 -9.969 1.00 92.06 163 VAL A C 1
ATOM 1286 O O . VAL A 1 163 ? -2.170 -4.115 -10.257 1.00 92.06 163 VAL A O 1
ATOM 1289 N N . PRO A 1 164 ? -4.363 -4.650 -10.514 1.00 92.19 164 PRO A N 1
ATOM 1290 C CA . PRO A 1 164 ? -4.134 -5.648 -11.552 1.00 92.19 164 PRO A CA 1
ATOM 1291 C C . PRO A 1 164 ? -3.577 -5.019 -12.832 1.00 92.19 164 PRO A C 1
ATOM 1293 O O . PRO A 1 164 ? -4.006 -3.932 -13.236 1.00 92.19 164 PRO A O 1
ATOM 1296 N N . ILE A 1 165 ? -2.646 -5.703 -13.496 1.00 94.56 165 ILE A N 1
ATOM 1297 C CA . ILE A 1 165 ? -1.994 -5.217 -14.721 1.00 94.56 165 ILE A CA 1
ATOM 1298 C C . ILE A 1 165 ? -2.986 -5.121 -15.897 1.00 94.56 165 ILE A C 1
ATOM 1300 O O . ILE A 1 165 ? -2.850 -4.254 -16.761 1.00 94.56 165 ILE A O 1
ATOM 1304 N N . GLY A 1 166 ? -4.029 -5.947 -15.919 1.00 91.94 166 GLY A N 1
ATOM 1305 C CA . GLY A 1 166 ? -5.091 -5.892 -16.927 1.00 91.94 166 GLY A CA 1
ATOM 1306 C C . GLY A 1 166 ? -5.973 -4.642 -16.834 1.00 91.94 166 GLY A C 1
ATOM 1307 O O . GLY A 1 166 ? -6.526 -4.209 -17.840 1.00 91.94 166 GLY A O 1
ATOM 1308 N N . SER A 1 167 ? -6.063 -4.017 -15.657 1.00 90.56 167 SER A N 1
ATOM 1309 C CA . SER A 1 167 ? -6.944 -2.865 -15.401 1.00 90.56 167 SER A CA 1
ATOM 1310 C C . SER A 1 167 ? -6.212 -1.522 -15.422 1.00 90.56 167 SER A C 1
ATOM 1312 O O . SER A 1 167 ? -6.779 -0.497 -15.049 1.00 90.56 167 SER A O 1
ATOM 1314 N N . LEU A 1 168 ? -4.942 -1.477 -15.845 1.00 90.81 168 LEU A N 1
ATOM 1315 C CA . LEU A 1 168 ? -4.149 -0.244 -15.774 1.00 90.81 168 LEU A CA 1
ATOM 1316 C C . LEU A 1 168 ? -4.750 0.917 -16.560 1.00 90.81 168 LEU A C 1
ATOM 1318 O O . LEU A 1 168 ? -4.570 2.068 -16.164 1.00 90.81 168 LEU A O 1
ATOM 1322 N N . GLU A 1 169 ? -5.436 0.637 -17.662 1.00 89.56 169 GLU A N 1
ATOM 1323 C CA . GLU A 1 169 ? -6.008 1.659 -18.539 1.00 89.56 169 GLU A CA 1
ATOM 1324 C C . GLU A 1 169 ? -7.225 2.355 -17.919 1.00 89.56 169 GLU A C 1
ATOM 1326 O O . GLU A 1 169 ? -7.397 3.553 -18.129 1.00 89.56 169 GLU A O 1
ATOM 1331 N N . GLU A 1 170 ? -7.990 1.641 -17.092 1.00 87.69 170 GLU A N 1
ATOM 1332 C CA . GLU A 1 170 ? -9.216 2.121 -16.440 1.00 87.69 170 GLU A CA 1
ATOM 1333 C C . GLU A 1 170 ? -8.926 3.053 -15.256 1.00 87.69 170 GLU A C 1
ATOM 1335 O O . GLU A 1 170 ? -9.745 3.892 -14.896 1.00 87.69 170 GLU A O 1
ATOM 1340 N N . ILE A 1 171 ? -7.739 2.936 -14.659 1.00 86.31 171 ILE A N 1
ATOM 1341 C CA . ILE A 1 171 ? -7.390 3.660 -13.437 1.00 86.31 171 ILE A CA 1
ATOM 1342 C C . ILE A 1 171 ? -6.931 5.082 -13.774 1.00 86.31 171 ILE A C 1
ATOM 1344 O O . ILE A 1 171 ? -5.837 5.284 -14.318 1.00 86.31 171 ILE A O 1
ATOM 1348 N N . ASP A 1 172 ? -7.710 6.079 -13.362 1.00 85.19 172 ASP A N 1
ATOM 1349 C CA . ASP A 1 172 ? -7.427 7.497 -13.605 1.00 85.19 172 ASP A CA 1
ATOM 1350 C C . ASP A 1 172 ? -6.480 8.109 -12.552 1.00 85.19 172 ASP A C 1
ATOM 1352 O O . ASP A 1 172 ? -6.840 8.970 -11.751 1.00 85.19 172 ASP A O 1
ATOM 1356 N N . ARG A 1 173 ? -5.230 7.626 -12.505 1.00 86.19 173 ARG A N 1
ATOM 1357 C CA . ARG A 1 173 ? -4.157 8.234 -11.693 1.00 86.19 173 ARG A CA 1
ATOM 1358 C C . ARG A 1 173 ? -2.791 8.091 -12.346 1.00 86.19 173 ARG A C 1
ATOM 1360 O O . ARG A 1 173 ? -2.506 7.080 -12.978 1.00 86.19 173 ARG A O 1
ATOM 1367 N N . GLY A 1 174 ? -1.925 9.088 -12.165 1.00 88.12 174 GLY A N 1
ATOM 1368 C CA . GLY A 1 174 ? -0.605 9.127 -12.807 1.00 88.12 174 GLY A CA 1
ATOM 1369 C C . GLY A 1 174 ? 0.408 8.118 -12.257 1.00 88.12 174 GLY A C 1
ATOM 1370 O O . GLY A 1 174 ? 1.281 7.674 -12.999 1.00 88.12 174 GLY A O 1
ATOM 1371 N N . GLU A 1 175 ? 0.284 7.733 -10.985 1.00 92.19 175 GLU A N 1
ATOM 1372 C CA . GLU A 1 175 ? 1.194 6.799 -10.316 1.00 92.19 175 GLU A CA 1
ATOM 1373 C C . GLU A 1 175 ? 0.437 5.611 -9.728 1.00 92.19 175 GLU A C 1
ATOM 1375 O O . GLU A 1 175 ? -0.570 5.769 -9.040 1.00 92.19 175 GLU A O 1
ATOM 1380 N N . ILE A 1 176 ? 0.945 4.409 -9.976 1.00 93.62 176 ILE A N 1
ATOM 1381 C CA . ILE A 1 176 ? 0.294 3.156 -9.593 1.00 93.62 176 ILE A CA 1
ATOM 1382 C C . ILE A 1 176 ? 1.273 2.220 -8.894 1.00 93.62 176 ILE A C 1
ATOM 1384 O O . ILE A 1 176 ? 2.488 2.415 -8.932 1.00 93.62 176 ILE A O 1
ATOM 1388 N N . SER A 1 177 ? 0.748 1.187 -8.245 1.00 94.62 177 SER A N 1
ATOM 1389 C CA . SER A 1 177 ? 1.562 0.093 -7.726 1.00 94.62 177 SER A CA 1
ATOM 1390 C C . SER A 1 177 ? 1.058 -1.221 -8.306 1.00 94.62 177 SER A C 1
ATOM 1392 O O . SER A 1 177 ? -0.146 -1.423 -8.360 1.00 94.62 177 SER A O 1
ATOM 1394 N N . ILE A 1 178 ? 1.960 -2.091 -8.746 1.00 95.00 178 ILE A N 1
ATOM 1395 C CA . ILE A 1 178 ? 1.629 -3.384 -9.356 1.00 95.00 178 ILE A CA 1
ATOM 1396 C C . ILE A 1 178 ? 2.515 -4.484 -8.773 1.00 95.00 178 ILE A C 1
ATOM 1398 O O . ILE A 1 178 ? 3.598 -4.213 -8.243 1.00 95.00 178 ILE A O 1
ATOM 1402 N N . GLU A 1 179 ? 2.065 -5.724 -8.878 1.00 95.94 179 GLU A N 1
ATOM 1403 C CA . GLU A 1 179 ? 2.843 -6.918 -8.561 1.00 95.94 179 GLU A CA 1
ATOM 1404 C C . GLU A 1 179 ? 2.721 -7.894 -9.724 1.00 95.94 179 GLU A C 1
ATOM 1406 O O . GLU A 1 179 ? 1.644 -8.038 -10.284 1.00 95.94 179 GLU A O 1
ATOM 1411 N N . GLY A 1 180 ? 3.827 -8.528 -10.094 1.00 96.50 180 GLY A N 1
ATOM 1412 C CA . GLY A 1 180 ? 3.861 -9.461 -11.211 1.00 96.50 180 GLY A CA 1
ATOM 1413 C C . GLY A 1 180 ? 5.224 -10.123 -11.356 1.00 96.50 180 GLY A C 1
ATOM 1414 O O . GLY A 1 180 ? 6.159 -9.831 -10.603 1.00 96.50 180 GLY A O 1
ATOM 1415 N N . GLU A 1 181 ? 5.332 -11.020 -12.323 1.00 97.81 181 GLU A N 1
ATOM 1416 C CA . GLU A 1 181 ? 6.568 -11.697 -12.699 1.00 97.81 181 GLU A CA 1
ATOM 1417 C C . GLU A 1 181 ? 7.209 -11.006 -13.904 1.00 97.81 181 GLU A C 1
ATOM 1419 O O . GLU A 1 181 ? 6.527 -10.596 -14.844 1.00 97.81 181 GLU A O 1
ATOM 1424 N N . ILE A 1 182 ? 8.533 -10.843 -13.877 1.00 98.06 182 ILE A N 1
ATOM 1425 C CA . ILE A 1 182 ? 9.277 -10.352 -15.038 1.00 98.06 182 ILE A CA 1
ATOM 1426 C C . ILE A 1 182 ? 9.389 -11.475 -16.064 1.00 98.06 182 ILE A C 1
ATOM 1428 O O . ILE A 1 182 ? 10.132 -12.431 -15.857 1.00 98.06 182 ILE A O 1
ATOM 1432 N N . VAL A 1 183 ? 8.696 -11.330 -17.187 1.00 97.81 183 VAL A N 1
ATOM 1433 C CA . VAL A 1 183 ? 8.638 -12.368 -18.227 1.00 97.81 183 VAL A CA 1
ATOM 1434 C C . VAL A 1 183 ? 9.809 -12.255 -19.196 1.00 97.81 183 VAL A C 1
ATOM 1436 O O . VAL A 1 183 ? 10.380 -13.261 -19.602 1.00 97.81 183 VAL A O 1
ATOM 1439 N N . GLU A 1 184 ? 10.183 -11.030 -19.562 1.00 97.88 184 GLU A N 1
ATOM 1440 C CA . GLU A 1 184 ? 11.188 -10.790 -20.598 1.00 97.88 184 GLU A CA 1
ATOM 1441 C C . GLU A 1 184 ? 11.920 -9.467 -20.354 1.00 97.88 184 GLU A C 1
ATOM 1443 O O . GLU A 1 184 ? 11.302 -8.456 -20.002 1.00 97.88 184 GLU A O 1
ATOM 1448 N N . LEU A 1 185 ? 13.237 -9.456 -20.562 1.00 97.94 185 LEU A N 1
ATOM 1449 C CA . LEU A 1 185 ? 14.081 -8.266 -20.542 1.00 97.94 185 LEU A CA 1
ATOM 1450 C C . LEU A 1 185 ? 14.689 -8.021 -21.924 1.00 97.94 185 LEU A C 1
ATOM 1452 O O . LEU A 1 185 ? 15.268 -8.911 -22.541 1.00 97.94 185 LEU A O 1
ATOM 1456 N N . TRP A 1 186 ? 14.634 -6.773 -22.386 1.00 97.50 186 TRP A N 1
ATOM 1457 C CA . TRP A 1 186 ? 15.223 -6.381 -23.667 1.00 97.50 186 TRP A CA 1
ATOM 1458 C C . TRP A 1 186 ? 16.472 -5.522 -23.492 1.00 97.50 186 TRP A C 1
ATOM 1460 O O . TRP A 1 186 ? 16.643 -4.814 -22.495 1.00 97.50 186 TRP A O 1
ATOM 1470 N N . GLU A 1 187 ? 17.320 -5.524 -24.524 1.00 95.25 187 GLU A N 1
ATOM 1471 C CA . GLU A 1 187 ? 18.457 -4.609 -24.613 1.00 95.25 187 GLU A CA 1
ATOM 1472 C C . GLU A 1 187 ? 17.956 -3.149 -24.666 1.00 95.25 187 GLU A C 1
ATOM 1474 O O . GLU A 1 187 ? 17.149 -2.800 -25.539 1.00 95.25 187 GLU A O 1
ATOM 1479 N N . PRO A 1 188 ? 18.412 -2.261 -23.760 1.00 94.88 188 PRO A N 1
ATOM 1480 C CA . PRO A 1 188 ? 17.989 -0.868 -23.755 1.00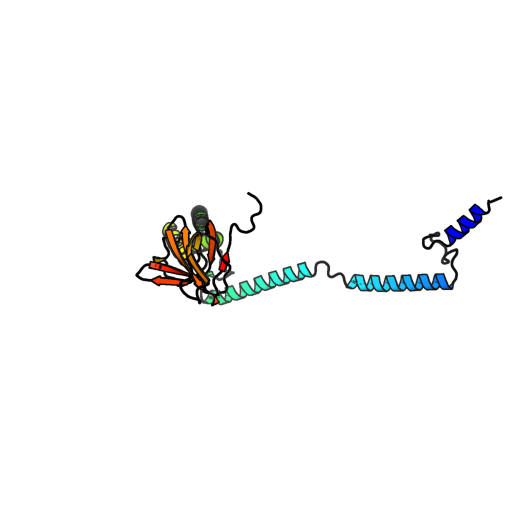 94.88 188 PRO A CA 1
ATOM 1481 C C . PRO A 1 188 ? 18.356 -0.145 -25.057 1.00 94.88 188 PRO A C 1
ATOM 1483 O O . PRO A 1 188 ? 19.524 -0.018 -25.419 1.00 94.88 188 PRO A O 1
ATOM 1486 N N . SER A 1 189 ? 17.364 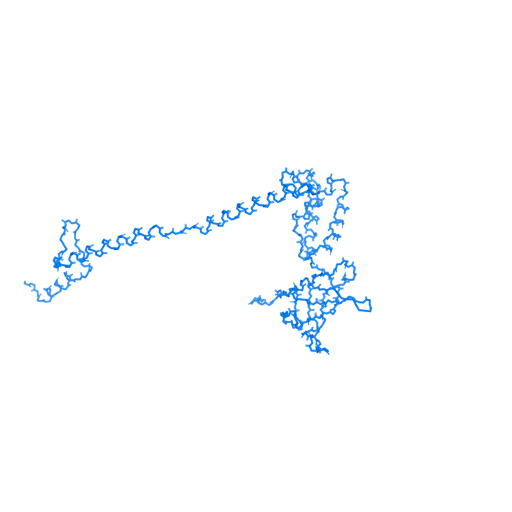0.434 -25.734 1.00 92.06 189 SER A N 1
ATOM 1487 C CA . SER A 1 189 ? 17.577 1.102 -27.027 1.00 92.06 189 SER A CA 1
ATOM 1488 C C . SER A 1 189 ? 18.313 2.445 -26.937 1.00 92.06 189 SER A C 1
ATOM 1490 O O . SER A 1 189 ? 18.727 2.994 -27.959 1.00 92.06 189 SER A O 1
ATOM 1492 N N . CYS A 1 190 ? 18.506 3.001 -25.736 1.00 92.81 190 CYS A N 1
ATOM 1493 C CA . CYS A 1 190 ? 19.289 4.218 -25.546 1.00 92.81 190 CYS A CA 1
ATOM 1494 C C . CYS A 1 190 ? 20.066 4.223 -24.224 1.00 92.81 190 CYS A C 1
ATOM 1496 O O . CYS A 1 190 ? 19.712 3.568 -23.245 1.00 92.81 190 CYS A O 1
ATOM 1498 N N . ARG A 1 191 ? 21.134 5.032 -24.173 1.00 92.81 191 ARG A N 1
ATOM 1499 C CA . ARG A 1 191 ? 22.056 5.074 -23.027 1.00 92.81 191 ARG A CA 1
ATOM 1500 C C . ARG A 1 191 ? 21.424 5.564 -21.725 1.00 92.81 191 ARG A C 1
ATOM 1502 O O . ARG A 1 191 ? 22.025 5.313 -20.683 1.00 92.81 191 ARG A O 1
ATOM 1509 N N . SER A 1 192 ? 20.295 6.271 -21.761 1.00 94.12 192 SER A N 1
ATOM 1510 C CA . SER A 1 192 ? 19.603 6.765 -20.562 1.00 94.12 192 SER A CA 1
ATOM 1511 C C . SER A 1 192 ? 18.669 5.727 -19.931 1.00 94.12 192 SER A C 1
ATOM 1513 O O . SER A 1 192 ? 18.329 5.869 -18.754 1.00 94.12 192 SER A O 1
ATOM 1515 N N . MET A 1 193 ? 18.300 4.670 -20.661 1.00 94.56 193 MET A N 1
ATOM 1516 C CA . MET A 1 193 ? 17.540 3.541 -20.123 1.00 94.56 193 MET A CA 1
ATOM 1517 C C . MET A 1 193 ? 18.467 2.587 -19.363 1.00 94.56 193 MET A C 1
ATOM 1519 O O . MET A 1 193 ? 19.564 2.265 -19.818 1.00 94.56 193 MET A O 1
ATOM 1523 N N . GLN A 1 194 ? 18.043 2.184 -18.167 1.00 95.94 194 GLN A N 1
ATOM 1524 C CA . GLN A 1 194 ? 18.730 1.201 -17.329 1.00 95.94 194 GLN A CA 1
ATOM 1525 C C . GLN A 1 194 ? 18.271 -0.212 -17.680 1.00 95.94 194 GLN A C 1
ATOM 1527 O O . GLN A 1 194 ? 19.110 -1.069 -17.929 1.00 95.94 194 GLN A O 1
ATOM 1532 N N . GLN A 1 195 ? 16.956 -0.433 -17.698 1.00 96.38 195 GLN A N 1
ATOM 1533 C CA . GLN A 1 195 ? 16.316 -1.699 -18.054 1.00 96.38 195 GLN A CA 1
ATOM 1534 C C . GLN A 1 195 ? 14.963 -1.420 -18.707 1.00 96.38 195 GLN A C 1
ATOM 1536 O O . GLN A 1 195 ? 14.322 -0.404 -18.432 1.00 96.38 195 GLN A O 1
ATOM 1541 N N . VAL A 1 196 ? 14.529 -2.327 -19.568 1.00 97.31 196 VAL A N 1
ATOM 1542 C CA . VAL A 1 196 ? 13.208 -2.317 -20.191 1.00 97.31 196 VAL A CA 1
ATOM 1543 C C . VAL A 1 196 ? 12.780 -3.768 -20.380 1.00 97.31 196 VAL A C 1
ATOM 1545 O O . VAL A 1 196 ? 13.621 -4.622 -20.656 1.00 97.31 196 VAL A O 1
ATOM 1548 N N . GLY A 1 197 ? 11.498 -4.052 -20.193 1.00 97.00 197 GLY A N 1
ATOM 1549 C CA . GLY A 1 197 ? 10.996 -5.416 -20.293 1.00 97.00 197 GLY A CA 1
ATOM 1550 C C . GLY A 1 197 ? 9.491 -5.516 -20.116 1.00 97.00 197 GLY A C 1
ATOM 1551 O O . GLY A 1 197 ? 8.785 -4.500 -20.099 1.00 97.00 197 GLY A O 1
ATOM 1552 N N . LEU A 1 198 ? 9.023 -6.749 -19.963 1.00 97.56 198 LEU A N 1
ATOM 1553 C CA . LEU A 1 198 ? 7.633 -7.108 -19.713 1.00 97.56 198 LEU A CA 1
ATOM 1554 C C . LEU A 1 198 ? 7.458 -7.639 -18.294 1.00 97.56 198 LEU A C 1
ATOM 1556 O O . LEU A 1 198 ? 8.270 -8.421 -17.800 1.00 97.56 198 LEU A O 1
ATOM 1560 N N . ILE A 1 199 ? 6.377 -7.200 -17.662 1.00 97.94 199 ILE A N 1
ATOM 1561 C CA . ILE A 1 199 ? 5.881 -7.729 -16.397 1.00 97.94 199 ILE A CA 1
ATOM 1562 C C . ILE A 1 199 ? 4.449 -8.217 -16.604 1.00 97.94 199 ILE A C 1
ATOM 1564 O O . ILE A 1 199 ? 3.667 -7.544 -17.282 1.00 97.94 199 ILE A O 1
ATOM 1568 N N . GLU A 1 200 ? 4.131 -9.374 -16.039 1.00 97.62 200 GLU A N 1
ATOM 1569 C CA . GLU A 1 200 ? 2.840 -10.046 -16.186 1.00 97.62 200 GLU A CA 1
ATOM 1570 C C . GLU A 1 200 ? 2.269 -10.457 -14.826 1.00 97.62 200 GLU A C 1
ATOM 1572 O O . GLU A 1 200 ? 3.005 -10.800 -13.899 1.00 97.62 200 GLU A O 1
ATOM 1577 N N . ASP A 1 201 ? 0.946 -10.410 -14.719 1.00 95.81 201 ASP A N 1
ATOM 1578 C CA . ASP A 1 201 ? 0.159 -11.046 -13.672 1.00 95.81 201 ASP A CA 1
ATOM 1579 C C . ASP A 1 201 ? -0.972 -11.869 -14.313 1.00 95.81 201 ASP A C 1
ATOM 1581 O O . ASP A 1 201 ? -1.088 -11.970 -15.534 1.00 95.81 201 ASP A O 1
ATOM 1585 N N . GLU A 1 202 ? -1.836 -12.461 -13.494 1.00 94.38 202 GLU A N 1
ATOM 1586 C CA . GLU A 1 202 ? -2.968 -13.266 -13.971 1.00 94.38 202 GLU A CA 1
ATOM 1587 C C . GLU A 1 202 ? -4.007 -12.486 -14.802 1.00 94.38 202 GLU A C 1
ATOM 1589 O O . GLU A 1 202 ? -4.845 -13.090 -15.471 1.00 94.38 202 GLU A O 1
ATOM 1594 N N . THR A 1 203 ? -3.964 -11.152 -14.772 1.00 94.44 203 THR A N 1
ATOM 1595 C CA . THR A 1 203 ? -4.918 -10.268 -15.452 1.00 94.44 203 THR A CA 1
ATOM 1596 C C . THR A 1 203 ? -4.368 -9.652 -16.733 1.00 94.44 203 THR A C 1
ATOM 1598 O O . THR A 1 203 ? -5.149 -9.246 -17.595 1.00 94.44 203 THR A O 1
ATOM 1601 N N . GLY A 1 204 ? -3.046 -9.587 -16.898 1.00 94.19 204 GLY A N 1
ATOM 1602 C CA . GLY A 1 204 ? -2.435 -9.123 -18.133 1.00 94.19 204 GLY A CA 1
ATOM 1603 C C . GLY A 1 204 ? -0.944 -8.835 -18.028 1.00 94.19 204 GLY A C 1
ATOM 1604 O O . GLY A 1 204 ? -0.292 -9.069 -17.016 1.00 94.19 204 GLY A O 1
ATOM 1605 N N . MET A 1 205 ? -0.409 -8.268 -19.108 1.00 96.12 205 MET A N 1
ATOM 1606 C CA . MET A 1 205 ? 1.000 -7.908 -19.230 1.00 96.12 205 MET A CA 1
ATOM 1607 C C . MET A 1 205 ? 1.157 -6.433 -19.593 1.00 96.12 205 MET A C 1
ATOM 1609 O O . MET A 1 205 ? 0.371 -5.872 -20.359 1.00 96.12 205 MET A O 1
ATOM 1613 N N . THR A 1 206 ? 2.214 -5.799 -19.095 1.00 96.69 206 THR A N 1
ATOM 1614 C CA . THR A 1 206 ? 2.565 -4.434 -19.488 1.00 96.69 206 THR A CA 1
ATOM 1615 C C . THR A 1 206 ? 4.068 -4.265 -19.642 1.00 96.69 206 THR A C 1
ATOM 1617 O O . THR A 1 206 ? 4.880 -4.954 -19.021 1.00 96.69 206 THR A O 1
ATOM 1620 N N . LYS A 1 207 ? 4.456 -3.306 -20.482 1.00 96.88 207 LYS A N 1
ATOM 1621 C CA . LYS A 1 207 ? 5.853 -2.911 -20.630 1.00 96.88 207 LYS A CA 1
ATOM 1622 C C . LYS A 1 207 ? 6.255 -2.010 -19.474 1.00 96.88 207 LYS A C 1
ATOM 1624 O O . LYS A 1 207 ? 5.608 -0.986 -19.242 1.00 96.88 207 LYS A O 1
ATOM 1629 N N . PHE A 1 208 ? 7.394 -2.304 -18.857 1.00 97.31 208 PHE A N 1
ATOM 1630 C CA . PHE A 1 208 ? 8.038 -1.402 -17.913 1.00 97.31 208 PHE A CA 1
ATOM 1631 C C . PHE A 1 208 ? 9.340 -0.820 -18.462 1.00 97.31 208 PHE A C 1
ATOM 1633 O O . PHE A 1 208 ? 10.021 -1.405 -19.304 1.00 97.31 208 PHE A O 1
ATOM 1640 N N . THR A 1 209 ? 9.692 0.376 -18.003 1.00 97.06 209 THR A N 1
ATOM 1641 C CA . THR A 1 209 ? 10.963 1.037 -18.318 1.00 97.06 209 THR A CA 1
ATOM 1642 C C . THR A 1 209 ? 11.574 1.608 -17.049 1.00 97.06 209 THR A C 1
ATOM 1644 O O . THR A 1 209 ? 10.902 2.270 -16.264 1.00 97.06 209 THR A O 1
ATOM 1647 N N . VAL A 1 210 ? 12.866 1.380 -16.856 1.00 97.12 210 VAL A N 1
ATOM 1648 C CA . VAL A 1 210 ? 13.641 1.899 -15.731 1.00 97.12 210 VAL A CA 1
ATOM 1649 C C . VAL A 1 210 ? 14.693 2.854 -16.268 1.00 97.12 210 VAL A C 1
ATOM 1651 O O . VAL A 1 210 ? 15.498 2.487 -17.124 1.00 97.12 210 VAL A O 1
ATOM 1654 N N . TRP A 1 211 ? 14.713 4.087 -15.771 1.00 95.12 211 TRP A N 1
ATOM 1655 C CA . TRP A 1 211 ? 15.686 5.093 -16.197 1.00 95.12 211 TRP A CA 1
ATOM 1656 C C . TRP A 1 211 ? 16.951 5.046 -15.337 1.00 95.12 211 TRP A C 1
ATOM 1658 O O . TRP A 1 211 ? 16.880 4.907 -14.118 1.00 95.12 211 TRP A O 1
ATOM 1668 N N . LYS A 1 212 ? 18.134 5.256 -15.933 1.00 94.88 212 LYS A N 1
ATOM 1669 C CA . LYS A 1 212 ? 19.405 5.271 -15.175 1.00 94.88 212 LYS A CA 1
ATOM 1670 C C . LYS A 1 212 ? 19.437 6.340 -14.087 1.00 94.88 212 LYS A C 1
ATOM 1672 O O . LYS A 1 212 ? 20.001 6.112 -13.020 1.00 94.88 212 LYS A O 1
ATOM 1677 N N . ALA A 1 213 ? 18.816 7.491 -14.342 1.00 95.12 213 ALA A N 1
ATOM 1678 C CA . ALA A 1 213 ? 18.713 8.576 -13.369 1.00 95.12 213 ALA A CA 1
ATOM 1679 C C . ALA A 1 213 ? 17.920 8.173 -12.113 1.00 95.12 213 ALA A C 1
ATOM 1681 O O . ALA A 1 213 ? 18.161 8.725 -11.044 1.00 95.12 213 ALA A O 1
ATOM 1682 N N . SER A 1 214 ? 17.026 7.187 -12.228 1.00 94.12 214 SER A N 1
ATOM 1683 C CA . SER A 1 214 ? 16.194 6.690 -11.131 1.00 94.12 214 SER A CA 1
ATOM 1684 C C . SER A 1 214 ? 16.936 5.759 -10.177 1.00 94.12 214 SER A C 1
ATOM 1686 O O . SER A 1 214 ? 16.469 5.569 -9.062 1.00 94.12 214 SER A O 1
ATOM 1688 N N . ARG A 1 215 ? 18.095 5.212 -10.585 1.00 93.25 215 ARG A N 1
ATOM 1689 C CA . ARG A 1 215 ? 18.972 4.366 -9.749 1.00 93.25 215 ARG A CA 1
ATOM 1690 C C . ARG A 1 215 ? 18.235 3.218 -9.047 1.00 93.25 215 ARG A C 1
ATOM 1692 O O . ARG A 1 215 ? 18.530 2.897 -7.898 1.00 93.25 215 ARG A O 1
ATOM 1699 N N . GLN A 1 216 ? 17.280 2.606 -9.740 1.00 95.69 216 GLN A N 1
ATOM 1700 C CA . GLN A 1 216 ? 16.482 1.525 -9.175 1.00 95.69 216 GLN A CA 1
ATOM 1701 C C . GLN A 1 216 ? 17.278 0.211 -9.109 1.00 95.69 216 GLN A C 1
ATOM 1703 O O . GLN A 1 216 ? 18.237 0.028 -9.874 1.00 95.69 216 GLN A O 1
ATOM 1708 N N . PRO A 1 217 ? 16.904 -0.710 -8.201 1.00 95.00 217 PRO A N 1
ATOM 1709 C CA . PRO A 1 217 ? 17.459 -2.057 -8.166 1.00 95.00 217 PRO A CA 1
ATOM 1710 C C . PRO A 1 217 ? 17.200 -2.810 -9.473 1.00 95.00 217 PRO A C 1
ATOM 1712 O O . PRO A 1 217 ? 16.126 -2.686 -10.059 1.00 95.00 217 PRO A O 1
ATOM 1715 N N . MET A 1 218 ? 18.156 -3.645 -9.893 1.00 94.44 218 MET A N 1
ATOM 1716 C CA . MET A 1 218 ? 17.968 -4.480 -11.080 1.00 94.44 218 MET A CA 1
ATOM 1717 C C . MET A 1 218 ? 17.028 -5.654 -10.804 1.00 94.44 218 MET A C 1
ATOM 1719 O O . MET A 1 218 ? 17.128 -6.317 -9.760 1.00 94.44 218 MET A O 1
ATOM 1723 N N . VAL A 1 219 ? 16.166 -5.932 -11.777 1.00 96.50 219 VAL A N 1
ATOM 1724 C CA . VAL A 1 219 ? 15.277 -7.103 -11.817 1.00 96.50 219 VAL A CA 1
ATOM 1725 C C . VAL A 1 219 ? 15.821 -8.161 -12.780 1.00 96.50 219 VAL A C 1
ATOM 1727 O O . VAL A 1 219 ? 16.643 -7.838 -13.646 1.00 96.50 219 VAL A O 1
ATOM 1730 N N . ARG A 1 220 ? 15.388 -9.413 -12.615 1.00 96.12 220 ARG A N 1
ATOM 1731 C CA . ARG A 1 220 ? 15.752 -10.555 -13.471 1.00 96.12 220 ARG A CA 1
ATOM 1732 C C . ARG A 1 220 ? 14.503 -11.193 -14.068 1.00 96.12 220 ARG A C 1
ATOM 1734 O O . ARG A 1 220 ? 13.444 -11.100 -13.468 1.00 96.12 220 ARG A O 1
ATOM 1741 N N . GLU A 1 221 ? 14.639 -11.845 -15.215 1.00 96.94 221 GLU A N 1
ATOM 1742 C CA . GLU A 1 221 ? 13.574 -12.694 -15.764 1.00 96.94 221 GLU A CA 1
ATOM 1743 C C . GLU A 1 221 ? 13.233 -13.835 -14.794 1.00 96.94 221 GLU A C 1
ATOM 1745 O O . GLU A 1 221 ? 14.110 -14.329 -14.077 1.00 96.94 221 GLU A O 1
ATOM 1750 N N . GLY A 1 222 ? 11.958 -14.219 -14.750 1.00 95.81 222 GLY A N 1
ATOM 1751 C CA . GLY A 1 222 ? 11.401 -15.200 -13.817 1.00 95.81 222 GLY A CA 1
ATOM 1752 C C . GLY A 1 222 ? 11.242 -14.690 -12.381 1.00 95.81 222 GLY A C 1
ATOM 1753 O O . GLY A 1 222 ? 10.955 -15.457 -11.464 1.00 95.81 222 GLY A O 1
ATOM 1754 N N . GLU A 1 223 ? 11.502 -13.404 -12.134 1.00 95.06 223 GLU A N 1
ATOM 1755 C CA . GLU A 1 223 ? 11.455 -12.843 -10.792 1.00 95.06 223 GLU A CA 1
ATOM 1756 C C . GLU A 1 223 ? 10.114 -12.185 -10.498 1.00 95.06 223 GLU A C 1
ATOM 1758 O O . GLU A 1 223 ? 9.694 -11.265 -11.202 1.00 95.06 223 GLU A O 1
ATOM 1763 N N . ARG A 1 224 ? 9.491 -12.578 -9.384 1.00 96.12 224 ARG A N 1
ATOM 1764 C CA . ARG A 1 224 ? 8.334 -11.861 -8.863 1.00 96.12 224 ARG A CA 1
ATOM 1765 C C . ARG A 1 224 ? 8.769 -10.568 -8.191 1.00 96.12 224 ARG A C 1
ATOM 1767 O O . ARG A 1 224 ? 9.595 -10.559 -7.272 1.00 96.12 224 ARG A O 1
ATOM 1774 N N . VAL A 1 225 ? 8.184 -9.463 -8.629 1.00 96.62 225 VAL A N 1
ATOM 1775 C CA . VAL A 1 225 ? 8.486 -8.121 -8.139 1.00 96.62 225 VAL A CA 1
ATOM 1776 C C . VAL A 1 225 ? 7.208 -7.355 -7.850 1.00 96.62 225 VAL A C 1
ATOM 1778 O O . VAL A 1 225 ? 6.164 -7.563 -8.460 1.00 96.62 225 VAL A O 1
ATOM 1781 N N . ARG A 1 226 ? 7.306 -6.413 -6.918 1.00 95.75 226 ARG A N 1
ATOM 1782 C CA . ARG A 1 226 ? 6.267 -5.427 -6.652 1.00 95.75 226 ARG A CA 1
ATOM 1783 C C . ARG A 1 226 ? 6.840 -4.043 -6.889 1.00 95.75 226 ARG A C 1
ATOM 1785 O O . ARG A 1 226 ? 7.736 -3.599 -6.167 1.00 95.75 226 ARG A O 1
ATOM 1792 N N . PHE A 1 227 ? 6.307 -3.364 -7.891 1.00 96.31 227 PHE A N 1
ATOM 1793 C CA . PHE A 1 227 ? 6.654 -1.992 -8.211 1.00 96.31 227 PHE A CA 1
ATOM 1794 C C . PHE A 1 227 ? 5.663 -1.050 -7.541 1.00 96.31 227 PHE A C 1
ATOM 1796 O O . PHE A 1 227 ? 4.458 -1.171 -7.735 1.00 96.31 227 PHE A O 1
ATOM 1803 N N . ARG A 1 228 ? 6.159 -0.110 -6.739 1.00 94.69 228 ARG A N 1
ATOM 1804 C CA . ARG A 1 228 ? 5.335 0.900 -6.067 1.00 94.69 228 ARG A CA 1
ATOM 1805 C C . ARG A 1 228 ? 5.584 2.277 -6.651 1.00 94.69 228 ARG A C 1
ATOM 1807 O O . ARG A 1 228 ? 6.734 2.601 -6.946 1.00 94.69 228 ARG A O 1
ATOM 1814 N N . ALA A 1 229 ? 4.517 3.067 -6.750 1.00 93.75 229 ALA A N 1
ATOM 1815 C CA . ALA A 1 229 ? 4.535 4.438 -7.264 1.00 93.75 229 ALA A CA 1
ATOM 1816 C C . ALA A 1 229 ? 5.282 4.555 -8.609 1.00 93.75 229 ALA A C 1
ATOM 1818 O O . ALA A 1 229 ? 6.213 5.347 -8.769 1.00 93.75 229 ALA A O 1
ATOM 1819 N N . VAL A 1 230 ? 4.930 3.696 -9.569 1.00 95.62 230 VAL A N 1
ATOM 1820 C CA . VAL A 1 230 ? 5.427 3.781 -10.948 1.00 95.62 230 VAL A CA 1
ATOM 1821 C C . VAL A 1 230 ? 4.535 4.688 -11.768 1.00 95.62 230 VAL A C 1
ATOM 1823 O O . VAL A 1 230 ? 3.313 4.641 -11.650 1.00 95.62 230 VAL A O 1
ATOM 1826 N N . ALA A 1 231 ? 5.154 5.508 -12.610 1.00 95.50 231 ALA A N 1
ATOM 1827 C CA . ALA A 1 231 ? 4.437 6.441 -13.458 1.00 95.50 231 ALA A CA 1
ATOM 1828 C C . ALA A 1 231 ? 3.803 5.695 -14.634 1.00 95.50 231 ALA A C 1
ATOM 1830 O O . ALA A 1 231 ? 4.493 4.959 -15.345 1.00 95.50 231 ALA A O 1
ATOM 1831 N N . LYS A 1 232 ? 2.509 5.911 -14.874 1.00 94.88 232 LYS A N 1
ATOM 1832 C CA . LYS A 1 232 ? 1.861 5.481 -16.114 1.00 94.88 232 LYS A CA 1
ATOM 1833 C C . LYS A 1 232 ? 2.381 6.315 -17.279 1.00 94.88 232 LYS A C 1
ATOM 1835 O O . LYS A 1 232 ? 2.597 7.520 -17.167 1.00 94.88 232 LYS A O 1
ATOM 1840 N N . ASN A 1 233 ? 2.540 5.668 -18.420 1.00 93.44 233 ASN A N 1
ATOM 1841 C CA . ASN A 1 233 ? 2.889 6.299 -19.677 1.00 93.44 233 ASN A CA 1
ATOM 1842 C C . ASN A 1 233 ? 2.049 5.700 -20.804 1.00 93.44 233 ASN A C 1
ATOM 1844 O O . ASN A 1 233 ? 1.845 4.488 -20.861 1.00 93.44 233 ASN A O 1
ATOM 1848 N N . TRP A 1 234 ? 1.599 6.541 -21.724 1.00 90.88 234 TRP A N 1
ATOM 1849 C CA . TRP A 1 234 ? 0.691 6.153 -22.795 1.00 90.88 234 TRP A CA 1
ATOM 1850 C C . TRP A 1 234 ? 1.396 6.207 -24.142 1.00 90.88 234 TRP A C 1
ATOM 1852 O O . TRP A 1 234 ? 1.987 7.222 -24.511 1.00 90.88 234 TRP A O 1
ATOM 1862 N N . TYR A 1 235 ? 1.309 5.120 -24.904 1.00 82.44 235 TYR A N 1
ATOM 1863 C CA . TYR A 1 235 ? 1.833 5.076 -26.264 1.00 82.44 235 TYR A CA 1
ATOM 1864 C C . TYR A 1 235 ? 0.886 4.304 -27.177 1.00 82.44 235 TYR A C 1
ATOM 1866 O O . TYR A 1 235 ? 0.603 3.136 -26.931 1.00 82.44 235 TYR A O 1
ATOM 1874 N N . GLN A 1 236 ? 0.394 4.965 -28.231 1.00 82.81 236 GLN A N 1
ATOM 1875 C CA . GLN A 1 236 ? -0.554 4.391 -29.201 1.00 82.81 236 GLN A CA 1
ATOM 1876 C C . GLN A 1 236 ? -1.758 3.691 -28.543 1.00 82.81 236 GLN A C 1
ATOM 1878 O O . GLN A 1 236 ? -2.158 2.602 -28.945 1.00 82.81 236 GLN A O 1
ATOM 1883 N N . GLY A 1 237 ? -2.317 4.314 -27.502 1.00 82.94 237 GLY A N 1
ATOM 1884 C CA . GLY A 1 237 ? -3.481 3.794 -26.781 1.00 82.94 237 GLY A CA 1
ATOM 1885 C C . GLY A 1 237 ? -3.189 2.658 -25.801 1.00 82.94 237 GLY A C 1
ATOM 1886 O O . GLY A 1 237 ? -4.119 2.215 -25.153 1.00 82.94 237 GLY A O 1
ATOM 1887 N N . ARG A 1 238 ? -1.931 2.216 -25.653 1.00 88.12 238 ARG A N 1
ATOM 1888 C CA . ARG A 1 238 ? -1.539 1.208 -24.660 1.00 88.12 238 ARG A CA 1
ATOM 1889 C C . ARG A 1 238 ? -0.875 1.853 -23.455 1.00 88.12 238 ARG A C 1
ATOM 1891 O O . ARG A 1 238 ? 0.017 2.699 -23.614 1.00 88.12 238 ARG A O 1
ATOM 1898 N N . CYS A 1 239 ? -1.265 1.416 -22.263 1.00 93.06 239 CYS A N 1
ATOM 1899 C CA . CYS A 1 239 ? -0.598 1.817 -21.031 1.00 93.06 239 CYS A CA 1
ATOM 1900 C C . CYS A 1 239 ? 0.705 1.022 -20.824 1.00 93.06 239 CYS A C 1
ATOM 1902 O O . CYS A 1 239 ? 0.756 -0.202 -20.927 1.00 93.06 239 CYS A O 1
ATOM 1904 N N . SER A 1 240 ? 1.774 1.744 -20.506 1.00 95.00 240 SER A N 1
ATOM 1905 C CA . SER A 1 240 ? 3.067 1.230 -20.051 1.00 95.00 240 SER A CA 1
ATOM 1906 C C . SER A 1 240 ? 3.444 1.911 -18.744 1.00 95.00 240 SER A C 1
ATOM 1908 O O . SER A 1 240 ? 2.854 2.929 -18.382 1.00 95.00 240 SER A O 1
ATOM 1910 N N . ILE A 1 241 ? 4.431 1.378 -18.034 1.00 96.75 241 ILE A N 1
ATOM 1911 C CA . ILE A 1 241 ? 4.872 1.944 -16.759 1.00 96.75 241 ILE A CA 1
ATOM 1912 C C . ILE A 1 241 ? 6.344 2.345 -16.796 1.00 96.75 241 ILE A C 1
ATOM 1914 O O . ILE A 1 241 ? 7.171 1.740 -17.482 1.00 96.75 241 ILE A O 1
ATOM 1918 N N . ALA A 1 242 ? 6.686 3.374 -16.033 1.00 96.69 242 ALA A N 1
ATOM 1919 C CA . ALA A 1 242 ? 8.047 3.849 -15.876 1.00 96.69 242 ALA A CA 1
ATOM 1920 C C . ALA A 1 242 ? 8.405 3.962 -14.395 1.00 96.69 242 ALA A C 1
ATOM 1922 O O . ALA A 1 242 ? 7.716 4.622 -13.616 1.00 96.69 242 ALA A O 1
ATOM 1923 N N . LEU A 1 243 ? 9.518 3.344 -14.012 1.00 96.69 243 LEU A N 1
ATOM 1924 C CA . LEU A 1 243 ? 10.081 3.503 -12.681 1.00 96.69 243 LEU A CA 1
ATOM 1925 C C . LEU A 1 243 ? 10.860 4.820 -12.634 1.00 96.69 243 LEU A C 1
ATOM 1927 O O . LEU A 1 243 ? 11.767 5.053 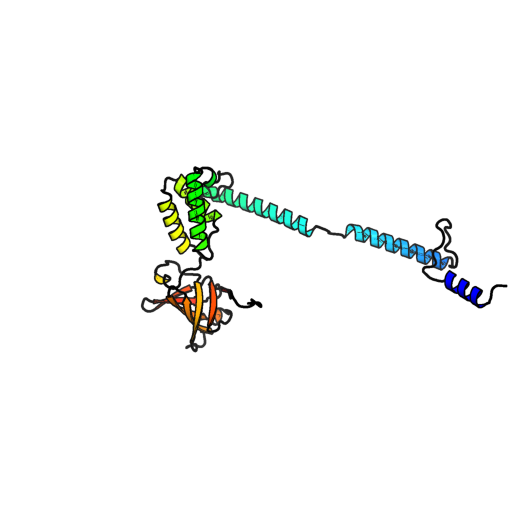-13.440 1.00 96.69 243 LEU A O 1
ATOM 1931 N N . THR A 1 244 ? 10.498 5.677 -11.683 1.00 93.38 244 THR A N 1
ATOM 1932 C CA . THR A 1 244 ? 11.130 6.978 -11.431 1.00 93.38 244 THR A CA 1
ATOM 1933 C C . THR A 1 244 ? 12.019 6.904 -10.189 1.00 93.38 244 THR A C 1
ATOM 1935 O O . THR A 1 244 ? 12.156 5.846 -9.585 1.00 93.38 244 THR A O 1
ATOM 1938 N N . GLY A 1 245 ? 12.665 8.006 -9.789 1.00 90.19 245 GLY A N 1
ATOM 1939 C CA . GLY A 1 245 ? 13.453 8.036 -8.545 1.00 90.19 245 GLY A CA 1
ATOM 1940 C C . GLY A 1 245 ? 12.615 7.895 -7.264 1.00 90.19 245 GLY A C 1
ATOM 1941 O O . GLY A 1 245 ? 13.167 7.559 -6.223 1.00 90.19 245 GLY A O 1
ATOM 1942 N N . TRP A 1 246 ? 11.302 8.130 -7.343 1.00 91.12 246 TRP A N 1
ATOM 1943 C CA . TRP A 1 246 ? 10.362 7.996 -6.222 1.00 91.12 246 TRP A CA 1
ATOM 1944 C C . TRP A 1 246 ? 9.731 6.607 -6.138 1.00 91.12 246 TRP A C 1
ATOM 1946 O O . TRP A 1 246 ? 9.170 6.243 -5.106 1.00 91.12 246 TRP A O 1
ATOM 1956 N N . SER A 1 247 ? 9.833 5.827 -7.215 1.00 95.00 247 SER A N 1
ATOM 1957 C CA . SER A 1 247 ? 9.331 4.461 -7.244 1.00 95.00 247 SER A CA 1
ATOM 1958 C C . SER A 1 247 ? 10.124 3.565 -6.293 1.00 95.00 247 SER A C 1
ATOM 1960 O O . SER A 1 247 ? 11.286 3.823 -5.974 1.00 95.00 247 SER A O 1
ATOM 1962 N N . GLN A 1 248 ? 9.512 2.464 -5.874 1.00 94.75 248 GLN A N 1
ATOM 1963 C CA . GLN A 1 248 ? 10.180 1.447 -5.068 1.00 94.75 248 GLN A CA 1
ATOM 1964 C C . GLN A 1 248 ? 10.020 0.079 -5.719 1.00 94.75 248 GLN A C 1
ATOM 1966 O O . GLN A 1 248 ? 8.915 -0.312 -6.093 1.00 94.75 248 GLN A O 1
ATOM 1971 N N . VAL A 1 249 ? 11.119 -0.669 -5.798 1.00 95.75 249 VAL A N 1
ATOM 1972 C CA . VAL A 1 249 ? 11.104 -2.081 -6.188 1.00 95.75 249 VAL A CA 1
ATOM 1973 C C . VAL A 1 249 ? 11.200 -2.942 -4.936 1.00 95.75 249 VAL A C 1
ATOM 1975 O O . VAL A 1 249 ? 12.174 -2.862 -4.187 1.00 95.75 249 VAL A O 1
ATOM 1978 N N . VAL A 1 250 ? 10.180 -3.762 -4.703 1.00 94.56 250 VAL A N 1
ATOM 1979 C CA . VAL A 1 250 ? 10.135 -4.751 -3.625 1.00 94.56 250 VAL A CA 1
ATOM 1980 C C . VAL A 1 250 ? 10.230 -6.139 -4.244 1.00 94.56 250 VAL A C 1
ATOM 1982 O O . VAL A 1 250 ? 9.570 -6.419 -5.238 1.00 94.56 250 VAL A O 1
ATOM 1985 N N . PHE A 1 251 ? 11.031 -7.010 -3.639 1.00 94.62 251 PHE A N 1
ATOM 1986 C CA . PHE A 1 251 ? 11.237 -8.385 -4.085 1.00 94.62 251 PHE A CA 1
ATOM 1987 C C . PHE A 1 251 ? 10.642 -9.338 -3.040 1.00 94.62 251 PHE A C 1
ATOM 1989 O O . PHE A 1 251 ? 11.300 -9.586 -2.029 1.00 94.62 251 PHE A O 1
ATOM 1996 N N . PRO A 1 252 ? 9.403 -9.838 -3.219 1.00 89.25 252 PRO A N 1
ATOM 1997 C CA . PRO A 1 252 ? 8.738 -10.683 -2.224 1.00 89.25 252 PRO A CA 1
ATOM 1998 C C . PRO A 1 252 ? 9.478 -11.989 -1.911 1.00 89.25 252 PRO A C 1
ATOM 2000 O O . PRO A 1 252 ? 9.333 -12.508 -0.800 1.00 89.25 252 PRO A O 1
ATOM 2003 N N . ASP A 1 253 ? 10.264 -12.490 -2.870 1.00 89.06 253 ASP A N 1
ATOM 2004 C CA . ASP A 1 253 ? 10.905 -13.807 -2.802 1.00 89.06 253 ASP A CA 1
ATOM 2005 C C . ASP A 1 253 ? 12.427 -13.740 -2.582 1.00 89.06 253 ASP A C 1
ATOM 2007 O O . ASP A 1 253 ? 13.021 -14.687 -2.059 1.00 89.06 253 ASP A O 1
ATOM 2011 N N . ARG A 1 254 ? 13.085 -12.606 -2.884 1.00 85.94 254 ARG A N 1
ATOM 2012 C CA . ARG A 1 254 ? 14.519 -12.439 -2.582 1.00 85.94 254 ARG A CA 1
ATOM 2013 C C . ARG A 1 254 ? 14.744 -12.519 -1.074 1.00 85.94 254 ARG A C 1
ATOM 2015 O O . ARG A 1 254 ? 14.189 -11.739 -0.308 1.00 85.94 254 ARG A O 1
ATOM 2022 N N . GLY A 1 255 ? 15.632 -13.417 -0.655 1.00 68.94 255 GLY A N 1
ATOM 2023 C CA . GLY A 1 255 ? 15.988 -13.567 0.756 1.00 68.94 255 GLY A CA 1
ATOM 2024 C C . GLY A 1 255 ? 15.030 -14.445 1.565 1.00 68.94 255 GLY A C 1
ATOM 2025 O O . GLY A 1 255 ? 15.150 -14.475 2.788 1.00 68.94 255 GLY A O 1
ATOM 2026 N N . ARG A 1 256 ? 14.129 -15.201 0.923 1.00 68.50 256 ARG A N 1
ATOM 2027 C CA . ARG A 1 256 ? 13.512 -16.380 1.549 1.00 68.50 256 ARG A CA 1
ATOM 2028 C C . ARG A 1 256 ? 14.481 -17.556 1.415 1.00 68.50 256 ARG A C 1
ATOM 2030 O O . ARG A 1 256 ? 14.657 -18.089 0.329 1.00 68.50 256 ARG A O 1
ATOM 2037 N N . TRP A 1 257 ? 15.153 -17.926 2.505 1.00 53.50 257 TRP A N 1
ATOM 2038 C CA . TRP A 1 257 ? 16.164 -19.001 2.525 1.00 53.50 257 TRP A CA 1
ATOM 2039 C C . TRP A 1 257 ? 15.597 -20.364 2.958 1.00 53.50 257 TRP A C 1
ATOM 2041 O O . TRP A 1 257 ? 16.345 -21.234 3.394 1.00 53.50 257 TRP A O 1
ATOM 2051 N N . TRP A 1 258 ? 14.286 -20.572 2.850 1.00 53.06 258 TRP A N 1
ATOM 2052 C CA . TRP A 1 258 ? 13.662 -21.873 3.078 1.00 53.06 258 TRP A CA 1
ATOM 2053 C C . TRP A 1 258 ? 12.396 -22.011 2.228 1.00 53.06 258 TRP A C 1
ATOM 2055 O O . TRP A 1 258 ? 11.475 -21.197 2.329 1.00 53.06 258 TRP A O 1
ATOM 2065 N N . ALA A 1 259 ? 12.377 -23.051 1.401 1.00 43.84 259 ALA A N 1
ATOM 2066 C CA . ALA A 1 259 ? 11.194 -23.685 0.837 1.00 43.84 259 ALA A CA 1
ATOM 2067 C C . ALA A 1 259 ? 11.435 -25.196 0.887 1.00 43.84 259 ALA A C 1
ATOM 2069 O O . ALA A 1 259 ? 12.585 -25.598 0.588 1.00 43.84 259 ALA A O 1
#

pLDDT: mean 84.25, std 13.96, range [43.84, 98.06]

Sequence (259 aa):
RATVEMEIQAKVDANHPDARIDEQSDQIYGKTLEQEERIRAREEELEMISARAAFGRQSGRERRSQRIAEEAVQERHREFQKRAASVDSTLNPDRQDPREQLSPAELGQVNEQAGRLAAETVGGYTRAVIARRIATCVLEGAEIFEAVMAMKEELHHEAGTIVPIGSLEEIDRGEISIEGEIVELWEPSCRSMQQVGLIEDETGMTKFTVWKASRQPMVREGERVRFRAVAKNWYQGRCSIALTGWSQVVFPDRGRWWA

Secondary structure (DSSP, 8-state):
---HHHHHHHHHHHT-TT----TT-SS-TT--HHHHHHHHHHHHHHHHHHHHHHTT--TTHHHHHHHHHHHHHHHHHHHHHHHHTTT-GGG-TTSPPHHHHS-HHHHHHHHHHHHHHHHH-SSS--HHHHHHHHHHHHHTT--HHHHHHHHHHHHHHSTT-B--GGGTTT---SEEEEEEEEEEEE--SSTTEEEEEEEEETTEEEEEEEEGGG-PPPP-TT-EEEEEEEEEEEETTEEEEEE-TT-EEE-SSTT----